Protein AF-E5VH34-F1 (afdb_monomer)

pLDDT: mean 83.66, std 18.12, range [28.55, 98.56]

Secondary structure (DSSP, 8-state):
-EE--GGGHHHHHHHHHHH-SSPPPHHHHHHHHT-TTEEEEEEEETTEEEEEEEEEEETTEEEEEEEEE-GGGTTSSHHHHHHHHHHHHHHHTT--EEEEEEETT-HHHHHHHHHTT-EEEEEEEEEEETTEEEEEEEEEE--TTTT-S--------------------B-TTT-PBP-TTS-EEEEEEEPPTTSTTTT-EEEEEEEHHHHHHHHTT-SSPPPP--------

Solvent-accessible surface area (backbone atoms only — not comparable to full-atom values): 14040 Å² total; per-residue (Å²): 115,46,74,61,54,81,88,44,50,66,59,50,38,53,40,34,58,71,63,36,101,78,43,69,51,62,69,54,54,53,56,44,64,74,35,91,49,33,50,43,36,30,36,61,58,96,90,41,79,47,28,40,39,36,32,38,48,59,80,44,35,31,38,53,78,44,75,49,51,38,73,92,56,57,98,67,57,52,69,56,53,54,50,52,57,47,50,54,55,40,42,76,69,53,26,40,37,40,32,39,72,42,55,67,86,41,54,72,58,52,56,50,40,46,78,71,60,33,43,79,82,48,71,41,79,60,62,40,77,81,70,71,34,36,28,39,31,30,36,29,76,52,61,91,77,76,69,83,62,85,70,82,84,82,71,81,83,71,92,66,82,88,83,82,86,74,87,76,47,48,16,74,80,78,63,48,78,51,52,101,87,54,66,59,52,74,48,79,44,76,39,52,83,94,40,105,49,45,89,38,73,50,73,53,33,32,36,51,76,55,44,60,60,52,48,73,71,43,94,66,65,80,88,83,76,88,77,79,79,76,89,122

Sequence (232 aa):
MRKALPEDLPMIAEIEKLSFHRPWSFDSIESFYYRKTSDIYVWRDRNRISGYIIAEHVLDQAELHRIAMIPFIRKMGIGTLLFHEFRRRYQEIGVDTIYLEVRESNEAAYQFYLKNGFEEYGRRAKYYKDPIEDAILMFCEISTDDQSFPLDSSETPVYNDERKEENEMKCNVCGQLLNNKTDYIEVKKEWGYFSNKDTQIHEFKICERCYDRIVKQFEISPKVTEKSEILS

Radius of gyration: 21.86 Å; Cα contacts (8 Å, |Δi|>4): 324; chains: 1; bounding box: 56×63×50 Å

Structure (mmCIF, N/CA/C/O backbone):
data_AF-E5VH34-F1
#
_entry.id   AF-E5VH34-F1
#
loop_
_atom_site.group_PDB
_atom_site.id
_atom_site.type_symbol
_atom_site.label_atom_id
_atom_site.label_alt_id
_atom_site.label_comp_id
_atom_site.label_asym_id
_atom_site.label_entity_id
_atom_site.label_seq_id
_atom_site.pdbx_PDB_ins_code
_atom_site.Cartn_x
_atom_site.Cartn_y
_atom_site.Cartn_z
_atom_site.occupancy
_atom_site.B_iso_or_equiv
_atom_site.auth_seq_id
_atom_site.auth_comp_id
_atom_site.auth_asym_id
_atom_site.auth_atom_id
_atom_site.pdbx_PDB_model_num
ATOM 1 N N . MET A 1 1 ? 6.039 2.273 11.827 1.00 87.69 1 MET A N 1
ATOM 2 C CA . MET A 1 1 ? 5.337 3.267 10.978 1.00 87.69 1 MET A CA 1
ATOM 3 C C . MET A 1 1 ? 5.451 4.650 11.611 1.00 87.69 1 MET A C 1
ATOM 5 O O . MET A 1 1 ? 5.451 4.720 12.833 1.00 87.69 1 MET A O 1
ATOM 9 N N . ARG A 1 2 ? 5.555 5.726 10.818 1.00 92.94 2 ARG A N 1
ATOM 10 C CA . ARG A 1 2 ? 5.462 7.126 11.295 1.00 92.94 2 ARG A CA 1
ATOM 11 C C . ARG A 1 2 ? 4.797 8.024 10.245 1.00 92.94 2 ARG A C 1
ATOM 13 O O . ARG A 1 2 ? 4.721 7.608 9.090 1.00 92.94 2 ARG A O 1
ATOM 20 N N . LYS A 1 3 ? 4.352 9.234 10.618 1.00 95.00 3 LYS A N 1
ATOM 21 C CA . LYS A 1 3 ? 3.994 10.272 9.628 1.00 95.00 3 LYS A CA 1
ATOM 22 C C . LYS A 1 3 ? 5.206 10.579 8.743 1.00 95.00 3 LYS A C 1
ATOM 24 O O . LYS A 1 3 ? 6.341 10.517 9.228 1.00 95.00 3 LYS A O 1
ATOM 29 N N . ALA A 1 4 ? 4.966 10.844 7.464 1.00 95.81 4 ALA A N 1
ATOM 30 C CA . ALA A 1 4 ? 5.988 11.250 6.511 1.00 95.81 4 ALA A CA 1
ATOM 31 C C . ALA A 1 4 ? 6.586 12.613 6.893 1.00 95.81 4 ALA A C 1
ATOM 33 O O . ALA A 1 4 ? 5.922 13.446 7.506 1.00 95.81 4 ALA A O 1
ATOM 34 N N . LEU A 1 5 ? 7.847 12.805 6.530 1.00 95.12 5 LEU A N 1
ATOM 35 C CA . LEU A 1 5 ? 8.566 14.073 6.533 1.00 95.12 5 LEU A CA 1
ATOM 36 C C . LEU A 1 5 ? 8.720 14.551 5.079 1.00 95.12 5 LEU A C 1
ATOM 38 O O . LEU A 1 5 ? 8.620 13.728 4.167 1.00 95.12 5 LEU A O 1
ATOM 42 N N . PRO A 1 6 ? 9.027 15.834 4.820 1.00 93.12 6 PRO A N 1
ATOM 43 C CA . PRO A 1 6 ? 9.191 16.323 3.448 1.00 93.12 6 PRO A CA 1
ATOM 44 C C . PRO A 1 6 ? 10.289 15.570 2.674 1.00 93.12 6 PRO A C 1
ATOM 46 O O . PRO A 1 6 ? 10.144 15.285 1.489 1.00 93.12 6 PRO A O 1
ATOM 49 N N . GLU A 1 7 ? 11.361 15.164 3.360 1.00 93.19 7 GLU A N 1
ATOM 50 C CA . GLU A 1 7 ? 12.459 14.372 2.784 1.00 93.19 7 GLU A CA 1
ATOM 51 C C . GLU A 1 7 ? 12.063 12.949 2.345 1.00 93.19 7 GLU A C 1
ATOM 53 O O . GLU A 1 7 ? 12.806 12.300 1.608 1.00 93.19 7 GLU A O 1
ATOM 58 N N . ASP A 1 8 ? 10.893 12.457 2.760 1.00 94.12 8 ASP A N 1
ATOM 59 C CA . ASP A 1 8 ? 10.390 11.136 2.385 1.00 94.12 8 ASP A CA 1
ATOM 60 C C . ASP A 1 8 ? 9.672 11.132 1.030 1.00 94.12 8 ASP A C 1
ATOM 62 O O . ASP A 1 8 ? 9.598 10.084 0.379 1.00 94.12 8 ASP A O 1
ATOM 66 N N . LEU A 1 9 ? 9.138 12.283 0.600 1.00 94.94 9 LEU A N 1
ATOM 67 C CA . LEU A 1 9 ? 8.299 12.396 -0.598 1.00 94.94 9 LEU A CA 1
ATOM 68 C C . LEU A 1 9 ? 8.975 11.852 -1.867 1.00 94.94 9 LEU A C 1
ATOM 70 O O . LEU A 1 9 ? 8.304 11.141 -2.622 1.00 94.94 9 LEU A O 1
ATOM 74 N N . PRO A 1 10 ? 10.289 12.069 -2.102 1.00 93.19 10 PRO A N 1
ATOM 75 C CA . PRO A 1 10 ? 10.966 11.474 -3.250 1.00 93.19 10 PRO A CA 1
ATOM 76 C C . PRO A 1 10 ? 10.921 9.942 -3.235 1.00 93.19 10 PRO A C 1
ATOM 78 O O . PRO A 1 10 ? 10.655 9.322 -4.261 1.00 93.19 10 PRO A O 1
ATOM 81 N N . MET A 1 11 ? 11.121 9.310 -2.073 1.00 92.62 11 MET A N 1
ATOM 82 C CA . MET A 1 11 ? 11.071 7.848 -1.966 1.00 92.62 11 MET A CA 1
ATOM 83 C C . MET A 1 11 ? 9.640 7.325 -2.130 1.00 92.62 11 MET A C 1
ATOM 85 O O . MET A 1 11 ? 9.444 6.277 -2.737 1.00 92.62 11 MET A O 1
ATOM 89 N N . ILE A 1 12 ? 8.633 8.054 -1.644 1.00 95.88 12 ILE A N 1
ATOM 90 C CA . ILE A 1 12 ? 7.220 7.712 -1.866 1.00 95.88 12 ILE A CA 1
ATOM 91 C C . ILE A 1 12 ? 6.895 7.733 -3.363 1.00 95.88 12 ILE A C 1
ATOM 93 O O . ILE A 1 12 ? 6.314 6.773 -3.866 1.00 95.88 12 ILE A O 1
ATOM 97 N N . ALA A 1 13 ? 7.340 8.762 -4.089 1.00 95.25 13 ALA A N 1
ATOM 98 C CA . ALA A 1 13 ? 7.157 8.853 -5.536 1.00 95.25 13 ALA A CA 1
ATOM 99 C C . ALA A 1 13 ? 7.831 7.691 -6.290 1.00 95.25 13 ALA A C 1
ATOM 101 O O . ALA A 1 13 ? 7.268 7.168 -7.252 1.00 95.25 13 ALA A O 1
ATOM 102 N N . GLU A 1 14 ? 9.003 7.232 -5.841 1.00 94.06 14 GLU A N 1
ATOM 103 C CA . GLU A 1 14 ? 9.646 6.039 -6.408 1.00 94.06 14 GLU A CA 1
ATOM 104 C C . GLU A 1 14 ? 8.844 4.757 -6.133 1.00 94.06 14 GLU A C 1
ATOM 106 O O . GLU A 1 14 ? 8.651 3.940 -7.035 1.00 94.06 14 GLU A O 1
ATOM 111 N N . ILE A 1 15 ? 8.313 4.577 -4.919 1.00 94.56 15 ILE A N 1
ATOM 112 C CA . ILE A 1 15 ? 7.456 3.422 -4.608 1.00 94.56 15 ILE A CA 1
ATOM 113 C C . ILE A 1 15 ? 6.163 3.474 -5.432 1.00 94.56 15 ILE A C 1
ATOM 115 O O . ILE A 1 15 ? 5.739 2.433 -5.934 1.00 94.56 15 ILE A O 1
ATOM 119 N N . GLU A 1 16 ? 5.561 4.649 -5.617 1.00 95.56 16 GLU A N 1
ATOM 120 C CA . GLU A 1 16 ? 4.358 4.846 -6.435 1.00 95.56 16 GLU A CA 1
ATOM 121 C C . GLU A 1 16 ? 4.609 4.385 -7.886 1.00 95.56 16 GLU A C 1
ATOM 123 O O . GLU A 1 16 ? 3.851 3.559 -8.401 1.00 95.56 16 GLU A O 1
ATOM 128 N N . LYS A 1 17 ? 5.727 4.801 -8.508 1.00 94.38 17 LYS A N 1
ATOM 129 C CA . LYS A 1 17 ? 6.139 4.353 -9.859 1.00 94.38 17 LYS A CA 1
ATOM 130 C C . LYS A 1 17 ? 6.300 2.835 -9.970 1.00 94.38 17 LYS A C 1
ATOM 132 O O . LYS A 1 17 ? 5.979 2.254 -11.000 1.00 94.38 17 LYS A O 1
ATOM 137 N N . LEU A 1 18 ? 6.786 2.183 -8.913 1.00 92.31 18 LEU A N 1
ATOM 138 C CA . LEU A 1 18 ? 6.957 0.725 -8.856 1.00 92.31 18 LEU A CA 1
ATOM 139 C C . LEU A 1 18 ? 5.658 -0.034 -8.531 1.00 92.31 18 LEU A C 1
ATOM 141 O O . LEU A 1 18 ? 5.632 -1.270 -8.544 1.00 92.31 18 LEU A O 1
ATOM 145 N N . SER A 1 19 ? 4.599 0.672 -8.139 1.00 92.12 19 SER A N 1
ATOM 146 C CA . SER A 1 19 ? 3.383 0.061 -7.590 1.00 92.12 19 SER A CA 1
ATOM 147 C C . SER A 1 19 ? 2.171 0.210 -8.486 1.00 92.12 19 SER A C 1
ATOM 149 O O . SER A 1 19 ? 1.334 -0.690 -8.495 1.00 92.12 19 SER A O 1
ATOM 151 N N . PHE A 1 20 ? 2.098 1.284 -9.267 1.00 91.00 20 PHE A N 1
ATOM 152 C CA . PHE A 1 20 ? 0.917 1.604 -10.052 1.00 91.00 20 PHE A CA 1
ATOM 153 C C . PHE A 1 20 ? 1.271 1.825 -11.517 1.00 91.00 20 PHE A C 1
ATOM 155 O O . PHE A 1 20 ? 2.241 2.501 -11.843 1.00 91.00 20 PHE A O 1
ATOM 162 N N . HIS A 1 21 ? 0.432 1.302 -12.413 1.00 88.31 21 HIS A N 1
ATOM 163 C CA . HIS A 1 21 ? 0.544 1.569 -13.850 1.00 88.31 21 HIS A CA 1
ATOM 164 C C . HIS A 1 21 ? 0.383 3.068 -14.172 1.00 88.31 21 HIS A C 1
ATOM 166 O O . HIS A 1 21 ? 1.003 3.590 -15.095 1.00 88.31 21 HIS A O 1
ATOM 172 N N . ARG A 1 22 ? -0.434 3.768 -13.375 1.00 89.12 22 ARG A N 1
ATOM 173 C CA . ARG A 1 22 ? -0.635 5.220 -13.417 1.00 89.12 22 ARG A CA 1
ATOM 174 C C . ARG A 1 22 ? -0.232 5.819 -12.064 1.00 89.12 22 ARG A C 1
ATOM 176 O O . ARG A 1 22 ? -1.109 6.024 -11.222 1.00 89.12 22 ARG A O 1
ATOM 183 N N . PRO A 1 23 ? 1.071 6.034 -11.824 1.00 93.50 23 PRO A N 1
ATOM 184 C CA . PRO A 1 23 ? 1.530 6.596 -10.565 1.00 93.50 23 PRO A CA 1
ATOM 185 C C . PRO A 1 23 ? 1.084 8.052 -10.435 1.00 93.50 23 PRO A C 1
ATOM 187 O O . PRO A 1 23 ? 1.052 8.790 -11.424 1.00 93.50 23 PRO A O 1
ATOM 190 N N . TRP A 1 24 ? 0.767 8.483 -9.218 1.00 95.12 24 TRP A N 1
ATOM 191 C CA . TRP A 1 24 ? 0.707 9.909 -8.914 1.00 95.12 24 TRP A CA 1
ATOM 192 C C . TRP A 1 24 ? 2.035 10.602 -9.229 1.00 95.12 24 TRP A C 1
ATOM 194 O O . TRP A 1 24 ? 3.118 10.053 -9.012 1.00 95.12 24 TRP A O 1
ATOM 204 N N . SER A 1 25 ? 1.944 11.825 -9.757 1.00 95.69 25 SER A N 1
ATOM 205 C CA . SER A 1 25 ? 3.118 12.678 -9.922 1.00 95.69 25 SER A CA 1
ATOM 206 C C . SER A 1 25 ? 3.666 13.088 -8.556 1.00 95.69 25 SER A C 1
ATOM 208 O O . SER A 1 25 ? 2.936 13.091 -7.561 1.00 95.69 25 SER A O 1
ATOM 210 N N . PHE A 1 26 ? 4.940 13.485 -8.516 1.00 95.38 26 PHE A N 1
ATOM 211 C CA . PHE A 1 26 ? 5.530 14.071 -7.312 1.00 95.38 26 PHE A CA 1
ATOM 212 C C . PHE A 1 26 ? 4.688 15.252 -6.808 1.00 95.38 26 PHE A C 1
ATOM 214 O O . PHE A 1 26 ? 4.306 15.259 -5.645 1.00 95.38 26 PHE A O 1
ATOM 221 N N . ASP A 1 27 ? 4.282 16.155 -7.706 1.00 96.56 27 ASP A N 1
ATOM 222 C CA . ASP A 1 27 ? 3.437 17.311 -7.377 1.00 96.56 27 ASP A CA 1
ATOM 223 C C . ASP A 1 27 ? 2.085 16.907 -6.770 1.00 96.56 27 ASP A C 1
ATOM 225 O O . ASP A 1 27 ? 1.561 17.592 -5.896 1.00 96.56 27 ASP A O 1
ATOM 229 N N . SER A 1 28 ? 1.508 15.779 -7.206 1.00 96.25 28 SER A N 1
ATOM 230 C CA . SER A 1 28 ? 0.260 15.261 -6.629 1.00 96.25 28 SER A CA 1
ATOM 231 C C . SER A 1 28 ? 0.488 14.777 -5.197 1.00 96.25 28 SER A C 1
ATOM 233 O O . SER A 1 28 ? -0.280 15.117 -4.302 1.00 96.25 28 SER A O 1
ATOM 235 N N . ILE A 1 29 ? 1.567 14.023 -4.966 1.00 97.31 29 ILE A N 1
ATOM 236 C CA . ILE A 1 29 ? 1.946 13.535 -3.633 1.00 97.31 29 ILE A CA 1
ATOM 237 C C . ILE A 1 29 ? 2.258 14.716 -2.701 1.00 97.31 29 ILE A C 1
ATOM 239 O O . ILE A 1 29 ? 1.770 14.757 -1.573 1.00 97.31 29 ILE A O 1
ATOM 243 N N . GLU A 1 30 ? 3.028 15.694 -3.176 1.00 97.19 30 GLU A N 1
ATOM 244 C CA . GLU A 1 30 ? 3.385 16.902 -2.431 1.00 97.19 30 GLU A CA 1
ATOM 245 C C . GLU A 1 30 ? 2.153 17.759 -2.115 1.00 97.19 30 GLU A C 1
ATOM 247 O O . GLU A 1 30 ? 1.976 18.202 -0.980 1.00 97.19 30 GLU A O 1
ATOM 252 N N . SER A 1 31 ? 1.243 17.929 -3.079 1.00 96.38 31 SER A N 1
ATOM 253 C CA . SER A 1 31 ? -0.021 18.634 -2.857 1.00 96.38 31 SER A CA 1
ATOM 254 C C . SER A 1 31 ? -0.833 17.997 -1.731 1.00 96.38 31 SER A C 1
ATOM 256 O O . SER A 1 31 ? -1.351 18.723 -0.885 1.00 96.38 31 SER A O 1
ATOM 258 N N . PHE A 1 32 ? -0.922 16.663 -1.688 1.00 96.31 32 PHE A N 1
ATOM 259 C CA . PHE A 1 32 ? -1.589 15.949 -0.598 1.00 96.31 32 PHE A CA 1
ATOM 260 C C . PHE A 1 32 ? -0.854 16.113 0.735 1.00 96.31 32 PHE A C 1
ATOM 262 O O . PHE A 1 32 ? -1.500 16.394 1.738 1.00 96.31 32 PHE A O 1
ATOM 269 N N . TYR A 1 33 ? 0.479 16.035 0.748 1.00 97.25 33 TYR A N 1
ATOM 270 C CA . TYR A 1 33 ? 1.284 16.196 1.964 1.00 97.25 33 TYR A CA 1
ATOM 271 C C . TYR A 1 33 ? 1.004 17.511 2.711 1.00 97.2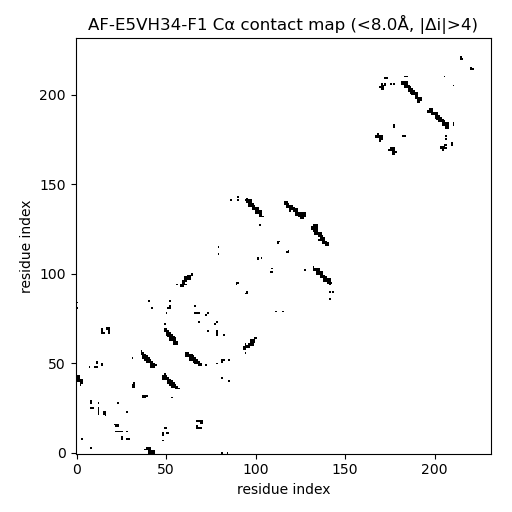5 33 TYR A C 1
ATOM 273 O O . TYR A 1 33 ? 1.000 17.539 3.941 1.00 97.25 33 TYR A O 1
ATOM 281 N N . TYR A 1 34 ? 0.753 18.603 1.984 1.00 95.81 34 TYR A N 1
ATOM 282 C CA . TYR A 1 34 ? 0.489 19.916 2.580 1.00 95.81 34 TYR A CA 1
ATOM 283 C C . TYR A 1 34 ? -0.986 20.180 2.933 1.00 95.81 34 TYR A C 1
ATOM 285 O O . TYR A 1 34 ? -1.298 21.235 3.498 1.00 95.81 34 TYR A O 1
ATOM 293 N N . ARG A 1 35 ? -1.913 19.256 2.644 1.00 94.81 35 ARG A N 1
ATOM 294 C CA . ARG A 1 35 ? -3.318 19.393 3.065 1.00 94.81 35 ARG A CA 1
ATOM 295 C C . ARG A 1 35 ? -3.453 19.124 4.557 1.00 94.81 35 ARG A C 1
ATOM 297 O O . ARG A 1 35 ? -2.928 18.150 5.075 1.00 94.81 35 ARG A O 1
ATOM 304 N N . LYS A 1 36 ? -4.239 19.953 5.248 1.00 91.25 36 LYS A N 1
ATOM 305 C CA . LYS A 1 36 ? -4.492 19.800 6.694 1.00 91.25 36 LYS A CA 1
ATOM 306 C C . LYS A 1 36 ? -5.258 18.525 7.052 1.00 91.25 36 LYS A C 1
ATOM 308 O O . LYS A 1 36 ? -5.101 18.022 8.155 1.00 91.25 36 LYS A O 1
ATOM 313 N N . THR A 1 37 ? -6.103 18.067 6.139 1.00 92.38 37 THR A N 1
ATOM 314 C CA . THR A 1 37 ? -6.985 16.900 6.264 1.00 92.38 37 THR A CA 1
ATOM 315 C C . THR A 1 37 ? -6.320 15.610 5.799 1.00 92.38 37 THR A C 1
ATOM 317 O O . THR A 1 37 ? -6.874 14.536 6.005 1.00 92.38 37 THR A O 1
ATOM 320 N N . SER A 1 38 ? -5.144 15.690 5.164 1.00 95.38 38 SER A N 1
ATOM 321 C CA . SER A 1 38 ? -4.454 14.517 4.638 1.00 95.38 38 SER A CA 1
ATOM 322 C C . SER A 1 38 ? -3.343 14.055 5.564 1.00 95.38 38 SER A C 1
ATOM 324 O O . SER A 1 38 ? -2.585 14.852 6.118 1.00 95.38 38 SER A O 1
ATOM 326 N N . ASP A 1 39 ? -3.214 12.738 5.678 1.00 96.31 39 ASP A N 1
ATOM 327 C CA . ASP A 1 39 ? -2.085 12.099 6.323 1.00 96.31 39 ASP A CA 1
ATOM 328 C C . ASP A 1 39 ? -1.334 11.218 5.335 1.00 96.31 39 ASP A C 1
ATOM 330 O O . ASP A 1 39 ? -1.908 10.397 4.616 1.00 96.31 39 ASP A O 1
ATOM 334 N N . ILE A 1 40 ? -0.009 11.338 5.375 1.00 98.00 40 ILE A N 1
ATOM 335 C CA . ILE A 1 40 ? 0.896 10.401 4.724 1.00 98.00 40 ILE A CA 1
ATOM 336 C C . ILE A 1 40 ? 1.667 9.661 5.809 1.00 98.00 40 ILE A C 1
ATOM 338 O O . ILE A 1 40 ? 2.377 10.270 6.612 1.00 98.00 40 ILE A O 1
ATOM 342 N N . TYR A 1 41 ? 1.548 8.337 5.829 1.00 97.44 41 TYR A N 1
ATOM 343 C CA . TYR A 1 41 ? 2.311 7.469 6.720 1.00 97.44 41 TYR A CA 1
ATOM 344 C C . TYR A 1 41 ? 3.299 6.632 5.932 1.00 97.44 41 TYR A C 1
ATOM 346 O O . TYR A 1 41 ? 2.995 6.163 4.842 1.00 97.44 41 TYR A O 1
ATOM 354 N N . VAL A 1 42 ? 4.469 6.391 6.516 1.00 96.06 42 VAL A N 1
ATOM 355 C CA . VAL A 1 42 ? 5.517 5.564 5.919 1.00 96.06 42 VAL A CA 1
ATOM 356 C C . VAL A 1 42 ? 5.849 4.364 6.798 1.00 96.06 42 VAL A C 1
ATOM 358 O O . VAL A 1 42 ? 5.974 4.454 8.029 1.00 96.06 42 VAL A O 1
ATOM 361 N N . TRP A 1 43 ? 6.034 3.219 6.145 1.00 92.62 43 TRP A N 1
ATOM 362 C CA . TRP A 1 43 ? 6.650 2.039 6.729 1.00 92.62 43 TRP A CA 1
ATOM 363 C C . TRP A 1 43 ? 8.158 2.092 6.511 1.00 92.62 43 TRP A C 1
ATOM 365 O O . TRP A 1 43 ? 8.630 2.217 5.378 1.00 92.62 43 TRP A O 1
ATOM 375 N N . ARG A 1 44 ? 8.919 1.976 7.600 1.00 83.12 44 ARG A N 1
ATOM 376 C CA . ARG A 1 44 ? 10.380 2.040 7.585 1.00 83.12 44 ARG A CA 1
ATOM 377 C C . ARG A 1 44 ? 10.972 0.714 8.020 1.00 83.12 44 ARG A C 1
ATOM 379 O O . ARG A 1 44 ? 10.547 0.160 9.027 1.00 83.12 44 ARG A O 1
ATOM 386 N N . ASP A 1 45 ? 11.994 0.289 7.295 1.00 68.06 45 ASP A N 1
ATOM 387 C CA . ASP A 1 45 ? 12.965 -0.689 7.768 1.00 68.06 45 ASP A CA 1
ATOM 388 C C . ASP A 1 45 ? 14.302 0.036 7.964 1.00 68.06 45 ASP A C 1
ATOM 390 O O . ASP A 1 45 ? 14.847 0.619 7.021 1.00 68.06 45 ASP A O 1
ATOM 394 N N . ARG A 1 46 ? 14.783 0.094 9.212 1.00 70.00 46 ARG A N 1
ATOM 395 C CA . ARG A 1 46 ? 15.924 0.923 9.649 1.00 70.00 46 ARG A CA 1
ATOM 396 C C . ARG A 1 46 ? 15.781 2.394 9.194 1.00 70.00 46 ARG A C 1
ATOM 398 O O . ARG A 1 46 ? 15.047 3.178 9.801 1.00 70.00 46 ARG A O 1
ATOM 405 N N . ASN A 1 47 ? 16.419 2.761 8.078 1.00 59.81 47 ASN A N 1
ATOM 406 C CA . ASN A 1 47 ? 16.416 4.108 7.489 1.00 59.81 47 ASN A CA 1
ATOM 407 C C . ASN A 1 47 ? 15.804 4.194 6.086 1.00 59.81 47 ASN A C 1
ATOM 409 O O . ASN A 1 47 ? 15.862 5.254 5.472 1.00 59.81 47 ASN A O 1
ATOM 413 N N . ARG A 1 48 ? 15.197 3.120 5.570 1.00 77.31 48 ARG A N 1
ATOM 414 C CA . ARG A 1 48 ? 14.603 3.128 4.232 1.00 77.31 48 ARG A CA 1
ATOM 415 C C . ARG A 1 48 ? 13.092 2.970 4.292 1.00 77.31 48 ARG A C 1
ATOM 417 O O . ARG A 1 48 ? 12.569 2.059 4.937 1.00 77.31 48 ARG A O 1
ATOM 424 N N . ILE A 1 49 ? 12.391 3.846 3.581 1.00 89.12 49 ILE A N 1
ATOM 425 C CA . ILE A 1 49 ? 10.951 3.712 3.378 1.00 89.12 49 ILE A CA 1
ATOM 426 C C . ILE A 1 49 ? 10.716 2.560 2.417 1.00 89.12 49 ILE A C 1
ATOM 428 O O . ILE A 1 49 ? 11.293 2.511 1.333 1.00 89.12 49 ILE A O 1
ATOM 432 N N . SER A 1 50 ? 9.885 1.622 2.851 1.00 90.19 50 SER A N 1
ATOM 433 C CA . SER A 1 50 ? 9.562 0.419 2.088 1.00 90.19 50 SER A CA 1
ATOM 434 C C . SER A 1 50 ? 8.072 0.313 1.770 1.00 90.19 50 SER A C 1
ATOM 436 O O . SER A 1 50 ? 7.661 -0.597 1.057 1.00 90.19 50 SER A O 1
ATOM 438 N N . GLY A 1 51 ? 7.264 1.249 2.261 1.00 94.75 51 GLY A N 1
ATOM 439 C CA . GLY A 1 51 ? 5.858 1.385 1.914 1.00 94.75 51 GLY A CA 1
ATOM 440 C C . GLY A 1 51 ? 5.256 2.651 2.498 1.00 94.75 51 GLY A C 1
ATOM 441 O O . GLY A 1 51 ? 5.880 3.303 3.339 1.00 94.75 51 GLY A O 1
ATOM 442 N N . TYR A 1 52 ? 4.059 2.999 2.050 1.00 97.69 52 TYR A N 1
ATOM 443 C CA . TYR A 1 52 ? 3.342 4.182 2.505 1.00 97.69 52 TYR A CA 1
ATOM 444 C C . TYR A 1 52 ? 1.825 4.008 2.402 1.00 97.69 52 TYR A C 1
ATOM 446 O O . TYR A 1 52 ? 1.331 3.129 1.690 1.00 97.69 52 TYR A O 1
ATOM 454 N N . ILE A 1 53 ? 1.117 4.875 3.121 1.00 98.44 53 ILE A N 1
ATOM 455 C CA . ILE A 1 53 ? -0.318 5.125 3.008 1.00 98.44 53 ILE A CA 1
ATOM 456 C C . ILE A 1 53 ? -0.519 6.625 2.784 1.00 98.44 53 ILE A C 1
ATOM 458 O O . ILE A 1 53 ? 0.138 7.422 3.453 1.00 98.44 53 ILE A O 1
ATOM 462 N N . ILE A 1 54 ? -1.421 6.990 1.871 1.00 98.19 54 ILE A N 1
ATOM 463 C CA . ILE A 1 54 ? -1.976 8.344 1.744 1.00 98.19 54 ILE A CA 1
ATOM 464 C C . ILE A 1 54 ? -3.479 8.245 1.968 1.00 98.19 54 ILE A C 1
ATOM 466 O O . ILE A 1 54 ? -4.156 7.486 1.267 1.00 98.19 54 ILE A O 1
ATOM 470 N N . ALA A 1 55 ? -3.980 9.021 2.920 1.00 97.88 55 ALA A N 1
ATOM 471 C CA . ALA A 1 55 ? -5.395 9.117 3.230 1.00 97.88 55 ALA A CA 1
ATOM 472 C C . ALA A 1 55 ? -5.790 10.568 3.519 1.00 97.88 55 ALA A C 1
ATOM 474 O O . ALA A 1 55 ? -4.937 11.420 3.788 1.00 97.88 55 ALA A O 1
ATOM 475 N N . GLU A 1 56 ? -7.082 10.842 3.440 1.00 96.75 56 GLU A N 1
ATOM 476 C CA . GLU A 1 56 ? -7.696 12.102 3.846 1.00 96.75 56 GLU A CA 1
ATOM 477 C C . GLU A 1 56 ? -8.844 11.795 4.808 1.00 96.75 56 GLU A C 1
ATOM 479 O O . GLU A 1 56 ? -9.527 10.788 4.640 1.00 96.75 56 GLU A O 1
ATOM 484 N N . HIS A 1 57 ? -9.038 12.614 5.840 1.00 95.25 57 HIS A N 1
ATOM 485 C CA . HIS A 1 57 ? -10.129 12.447 6.797 1.00 95.25 57 HIS A CA 1
ATOM 486 C C . HIS A 1 57 ? -10.918 13.741 6.979 1.00 95.25 57 HIS A C 1
ATOM 488 O O . HIS A 1 57 ? -10.375 14.850 6.935 1.00 95.25 57 HIS A O 1
ATOM 494 N N . VAL A 1 58 ? -12.221 13.586 7.198 1.00 94.06 58 VAL A N 1
ATOM 495 C CA . VAL A 1 58 ? -13.166 14.659 7.493 1.00 94.06 58 VAL A CA 1
ATOM 496 C C . VAL A 1 58 ? -14.142 14.130 8.535 1.00 94.06 58 VAL A C 1
ATOM 498 O O . VAL A 1 58 ? -14.884 13.193 8.263 1.00 94.06 58 VAL A O 1
ATOM 501 N N . LEU A 1 59 ? -14.158 14.764 9.711 1.00 92.00 59 LEU A N 1
ATOM 502 C CA . LEU A 1 59 ? -14.972 14.337 10.853 1.00 92.00 59 LEU A CA 1
ATOM 503 C C . LEU A 1 59 ? -14.677 12.873 11.234 1.00 92.00 59 LEU A C 1
ATOM 505 O O . LEU A 1 59 ? -13.540 12.550 11.567 1.00 92.00 59 LEU A O 1
ATOM 509 N N . ASP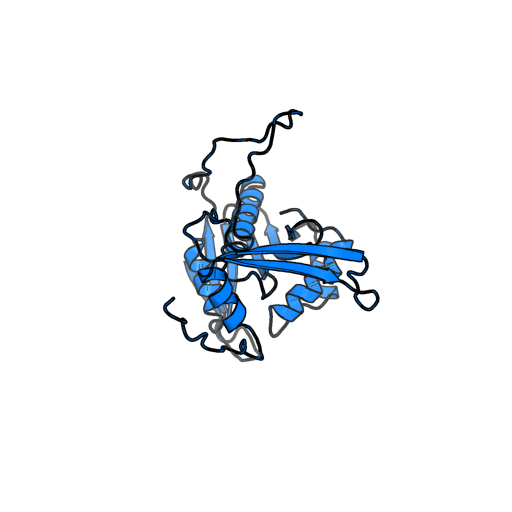 A 1 60 ? -15.696 12.026 11.190 1.00 94.00 60 ASP A N 1
ATOM 510 C CA . ASP A 1 60 ? -15.712 10.603 11.519 1.00 94.00 60 ASP A CA 1
ATOM 511 C C . ASP A 1 60 ? -15.355 9.697 10.327 1.00 94.00 60 ASP A C 1
ATOM 513 O O . ASP A 1 60 ? -15.238 8.483 10.477 1.00 94.00 60 ASP A O 1
ATOM 517 N N . GLN A 1 61 ? -15.112 10.265 9.143 1.00 96.56 61 GLN A N 1
ATOM 518 C CA . GLN A 1 61 ? -14.873 9.500 7.921 1.00 96.56 61 GLN A CA 1
ATOM 519 C C . GLN A 1 61 ? -13.481 9.733 7.343 1.00 96.56 61 GLN A C 1
ATOM 521 O O . GLN A 1 61 ? -12.904 10.819 7.434 1.00 96.56 61 GLN A O 1
ATOM 526 N N . ALA A 1 62 ? -12.960 8.706 6.677 1.00 97.75 62 ALA A N 1
ATOM 527 C CA . ALA A 1 62 ? -11.702 8.753 5.953 1.00 97.75 62 ALA A CA 1
ATOM 528 C C . ALA A 1 62 ? -11.804 8.149 4.555 1.00 97.75 62 ALA A C 1
ATOM 530 O O . ALA A 1 62 ? -12.556 7.207 4.324 1.00 97.75 62 ALA A O 1
ATOM 531 N N . GLU A 1 63 ? -10.975 8.637 3.640 1.00 98.12 63 GLU A N 1
ATOM 532 C CA . GLU A 1 63 ? -10.748 8.051 2.327 1.00 98.12 63 GLU A CA 1
ATOM 533 C C . GLU A 1 63 ? -9.299 7.561 2.220 1.00 98.12 63 GLU A C 1
ATOM 535 O O . GLU A 1 63 ? -8.343 8.325 2.379 1.00 98.12 63 GLU A O 1
ATOM 540 N N . LEU A 1 64 ? -9.120 6.268 1.941 1.00 98.19 64 LEU A N 1
ATOM 541 C CA . LEU A 1 64 ? -7.820 5.676 1.645 1.00 98.19 64 LEU A CA 1
ATOM 542 C C . LEU A 1 64 ? -7.515 5.832 0.151 1.00 98.19 64 LEU A C 1
ATOM 544 O O . LEU A 1 64 ? -7.979 5.050 -0.678 1.00 98.19 64 LEU A O 1
ATOM 548 N N . HIS A 1 65 ? -6.673 6.803 -0.201 1.00 97.31 65 HIS A N 1
ATOM 549 C CA . HIS A 1 65 ? -6.318 7.057 -1.599 1.00 97.31 65 HIS A CA 1
ATOM 550 C C . HIS A 1 65 ? -5.218 6.132 -2.120 1.00 97.31 65 HIS A C 1
ATOM 552 O O . HIS A 1 65 ? -5.239 5.724 -3.286 1.00 97.31 65 HIS A O 1
ATOM 558 N N . ARG A 1 66 ? -4.204 5.843 -1.295 1.00 96.88 66 ARG A N 1
ATOM 559 C CA . ARG A 1 66 ? -3.057 5.013 -1.687 1.00 96.88 66 ARG A CA 1
ATOM 560 C C . ARG A 1 66 ? -2.576 4.149 -0.539 1.00 96.88 66 ARG A C 1
ATOM 562 O O . ARG A 1 66 ? -2.415 4.620 0.580 1.00 96.88 66 ARG A O 1
ATOM 569 N N . ILE A 1 67 ? -2.239 2.908 -0.865 1.00 97.31 67 ILE A N 1
ATOM 570 C CA . ILE A 1 67 ? -1.418 2.029 -0.038 1.00 97.31 67 ILE A CA 1
ATOM 571 C C . ILE A 1 67 ? -0.488 1.245 -0.953 1.00 97.31 67 ILE A C 1
ATOM 573 O O . ILE A 1 67 ? -0.927 0.632 -1.928 1.00 97.31 67 ILE A O 1
ATOM 577 N N . ALA A 1 68 ? 0.806 1.260 -0.656 1.00 96.00 68 ALA A N 1
ATOM 578 C CA . ALA A 1 68 ? 1.766 0.497 -1.433 1.00 96.00 68 ALA A CA 1
ATOM 579 C C . ALA A 1 68 ? 2.981 0.093 -0.610 1.00 96.00 68 ALA A C 1
ATOM 581 O O . ALA A 1 68 ? 3.433 0.805 0.282 1.00 96.00 68 ALA A O 1
ATOM 582 N N . MET A 1 69 ? 3.540 -1.056 -0.978 1.00 92.31 69 MET A N 1
ATOM 583 C CA . MET A 1 69 ? 4.835 -1.538 -0.510 1.00 92.31 69 MET A CA 1
ATOM 584 C C . MET A 1 69 ? 5.757 -1.710 -1.717 1.00 92.31 69 MET A C 1
ATOM 586 O O . MET A 1 69 ? 5.283 -2.032 -2.815 1.00 92.31 69 MET A O 1
ATOM 590 N N . ILE A 1 70 ? 7.071 -1.591 -1.516 1.00 90.12 70 ILE A N 1
ATOM 591 C CA . ILE A 1 70 ? 8.055 -1.970 -2.536 1.00 90.12 70 ILE A CA 1
ATOM 592 C C . ILE A 1 70 ? 7.801 -3.418 -2.992 1.00 90.12 70 ILE A C 1
ATOM 594 O O . ILE A 1 70 ? 7.498 -4.269 -2.148 1.00 90.12 70 ILE A O 1
ATOM 598 N N . PRO A 1 71 ? 7.931 -3.734 -4.297 1.00 82.31 71 PRO A N 1
ATOM 599 C CA . PRO A 1 71 ? 7.591 -5.055 -4.834 1.00 82.31 71 PRO A CA 1
ATOM 600 C C . PRO A 1 71 ? 8.205 -6.234 -4.067 1.00 82.31 71 PRO A C 1
ATOM 602 O O . PRO A 1 71 ? 7.517 -7.220 -3.813 1.00 82.31 71 PRO A O 1
ATOM 605 N N . PHE A 1 72 ? 9.460 -6.090 -3.629 1.00 77.12 72 PHE A N 1
ATOM 606 C CA . PHE A 1 72 ? 10.247 -7.146 -2.986 1.00 77.12 72 PHE A CA 1
ATOM 607 C C . PHE A 1 72 ? 9.675 -7.656 -1.651 1.00 77.12 72 PHE A C 1
ATOM 609 O O . PHE A 1 72 ? 9.947 -8.789 -1.268 1.00 77.12 72 PHE A O 1
ATOM 616 N N . ILE A 1 73 ? 8.870 -6.850 -0.949 1.00 77.69 73 ILE A N 1
ATOM 617 C CA . ILE A 1 73 ? 8.321 -7.215 0.372 1.00 77.69 73 ILE A CA 1
ATOM 618 C C . ILE A 1 73 ? 6.798 -7.400 0.366 1.00 77.69 73 ILE A C 1
ATOM 620 O O . ILE A 1 73 ? 6.160 -7.535 1.416 1.00 77.69 73 ILE A O 1
ATOM 624 N N . ARG A 1 74 ? 6.178 -7.395 -0.820 1.00 80.50 74 ARG A N 1
ATOM 625 C CA . ARG A 1 74 ? 4.744 -7.672 -0.963 1.00 80.50 74 ARG A CA 1
ATOM 626 C C . ARG A 1 74 ? 4.448 -9.128 -0.599 1.00 80.50 74 ARG A C 1
ATOM 628 O O . ARG A 1 74 ? 5.309 -9.998 -0.676 1.00 80.50 74 ARG A O 1
ATOM 635 N N . LYS A 1 75 ? 3.198 -9.403 -0.211 1.00 76.25 75 LYS A N 1
ATOM 636 C CA . LYS A 1 75 ? 2.721 -10.746 0.187 1.00 76.25 75 LYS A CA 1
ATOM 637 C C . LYS A 1 75 ? 3.468 -11.358 1.391 1.00 76.25 75 LYS A C 1
ATOM 639 O O . LYS A 1 75 ? 3.418 -12.566 1.597 1.00 76.25 75 LYS A O 1
ATOM 644 N N . MET A 1 76 ? 4.125 -10.526 2.206 1.00 77.75 76 MET A N 1
ATOM 645 C CA . MET A 1 76 ? 4.770 -10.915 3.471 1.00 77.75 76 MET A CA 1
ATOM 646 C C . MET A 1 76 ? 3.984 -10.459 4.716 1.00 77.75 76 MET A C 1
ATOM 648 O O . MET A 1 76 ? 4.523 -10.473 5.812 1.00 77.75 76 MET A O 1
ATOM 652 N N . GLY A 1 77 ? 2.738 -9.996 4.559 1.00 82.00 77 GLY A N 1
ATOM 653 C CA . GLY A 1 77 ? 1.909 -9.480 5.662 1.00 82.00 77 GLY A CA 1
ATOM 654 C C . GLY A 1 77 ? 2.225 -8.042 6.097 1.00 82.00 77 GLY A C 1
ATOM 655 O O . GLY A 1 77 ? 1.443 -7.436 6.815 1.00 82.00 77 GLY A O 1
ATOM 656 N N . ILE A 1 78 ? 3.310 -7.436 5.605 1.00 86.00 78 ILE A N 1
ATOM 657 C CA . ILE A 1 78 ? 3.719 -6.078 6.012 1.00 86.00 78 ILE A CA 1
ATOM 658 C C . ILE A 1 78 ? 2.694 -5.014 5.592 1.00 86.00 78 ILE A C 1
ATOM 660 O O . ILE A 1 78 ? 2.447 -4.078 6.343 1.00 86.00 78 ILE A O 1
ATOM 664 N N . GLY A 1 79 ? 2.051 -5.169 4.429 1.00 89.50 79 GLY A N 1
ATOM 665 C CA . GLY A 1 79 ? 0.964 -4.273 4.013 1.00 89.50 79 GLY A CA 1
ATOM 666 C C . GLY A 1 79 ? -0.229 -4.303 4.976 1.00 89.50 79 GLY A C 1
ATOM 667 O O . GLY A 1 79 ? -0.803 -3.261 5.263 1.00 89.50 79 GLY A O 1
ATOM 668 N N . THR A 1 80 ? -0.547 -5.477 5.532 1.00 90.19 80 THR A N 1
ATOM 669 C CA . THR A 1 80 ? -1.585 -5.647 6.563 1.00 90.19 80 THR A CA 1
ATOM 670 C C . THR A 1 80 ? -1.173 -4.952 7.857 1.00 90.19 80 THR A C 1
ATOM 672 O O . THR A 1 80 ? -1.955 -4.192 8.410 1.00 90.19 80 THR A O 1
ATOM 675 N N . LEU A 1 81 ? 0.081 -5.121 8.297 1.00 88.44 81 LEU A N 1
ATOM 676 C CA . LEU A 1 81 ? 0.604 -4.414 9.474 1.00 88.44 81 LEU A CA 1
ATOM 677 C C . LEU A 1 81 ? 0.555 -2.889 9.300 1.00 88.44 81 LEU A C 1
ATOM 679 O O . LEU A 1 81 ? 0.166 -2.174 10.220 1.00 88.44 81 LEU A O 1
ATOM 683 N N . LEU A 1 82 ? 0.927 -2.394 8.115 1.00 92.94 82 LEU A N 1
ATOM 684 C CA . LEU A 1 82 ? 0.847 -0.977 7.770 1.00 92.94 82 LEU A CA 1
ATOM 685 C C . LEU A 1 82 ? -0.606 -0.475 7.811 1.00 92.94 82 LEU A C 1
ATOM 687 O O . LEU A 1 82 ? -0.859 0.571 8.402 1.00 92.94 82 LEU A O 1
ATOM 691 N N . PHE A 1 83 ? -1.553 -1.220 7.233 1.00 95.88 83 PHE A N 1
ATOM 692 C CA . PHE A 1 83 ? -2.969 -0.850 7.245 1.00 95.88 83 PHE A CA 1
ATOM 693 C C . PHE A 1 83 ? -3.577 -0.871 8.654 1.00 95.88 83 PHE A C 1
ATOM 695 O O . PHE A 1 83 ? -4.245 0.083 9.034 1.00 95.88 83 PHE A O 1
ATOM 702 N N . HIS A 1 84 ? -3.308 -1.899 9.461 1.00 93.12 84 HIS A N 1
ATOM 703 C CA . HIS A 1 84 ? -3.827 -1.983 10.831 1.00 93.12 84 HIS A CA 1
ATOM 704 C C . HIS A 1 84 ? -3.317 -0.845 11.711 1.00 93.12 84 HIS A C 1
ATOM 706 O O . HIS A 1 84 ? -4.079 -0.233 12.453 1.00 93.12 84 HIS A O 1
ATOM 712 N N . GLU A 1 85 ? -2.034 -0.513 11.601 1.00 92.25 85 GLU A N 1
ATOM 713 C CA . GLU A 1 85 ? -1.452 0.577 12.374 1.00 92.25 85 GLU A CA 1
ATOM 714 C C . GLU A 1 85 ? -1.933 1.961 11.884 1.00 92.25 85 GLU A C 1
ATOM 716 O O . GLU A 1 85 ? -2.012 2.905 12.672 1.00 92.25 85 GLU A O 1
ATOM 721 N N . PHE A 1 86 ? -2.291 2.096 10.602 1.00 95.75 86 PHE A N 1
ATOM 722 C CA . PHE A 1 86 ? -3.023 3.253 10.073 1.00 95.75 86 PHE A CA 1
ATOM 723 C C . PHE A 1 86 ? -4.436 3.342 10.655 1.00 95.75 86 PHE A C 1
ATOM 725 O O . PHE A 1 86 ? -4.792 4.371 11.226 1.00 95.75 86 PHE A O 1
ATOM 732 N N . ARG A 1 87 ? -5.198 2.248 10.587 1.00 94.88 87 ARG A N 1
ATOM 733 C CA . ARG A 1 87 ? -6.561 2.147 11.114 1.00 94.88 87 ARG A CA 1
ATOM 734 C C . ARG A 1 87 ? -6.617 2.495 12.602 1.00 94.88 87 ARG A C 1
ATOM 736 O O . ARG A 1 87 ? -7.439 3.311 12.998 1.00 94.88 87 ARG A O 1
ATOM 743 N N . ARG A 1 88 ? -5.689 1.962 13.404 1.00 93.38 88 ARG A N 1
ATOM 744 C CA . ARG A 1 88 ? -5.555 2.273 14.837 1.00 93.38 88 ARG A CA 1
ATOM 745 C C . ARG A 1 88 ? -5.372 3.774 15.085 1.00 93.38 88 ARG A C 1
ATOM 747 O O . ARG A 1 88 ? -6.027 4.333 15.953 1.00 93.38 88 ARG A O 1
ATOM 754 N N . ARG A 1 89 ? -4.513 4.446 14.309 1.00 93.12 89 ARG A N 1
ATOM 755 C CA . ARG A 1 89 ? -4.306 5.902 14.424 1.00 93.12 89 ARG A CA 1
ATOM 756 C C . ARG A 1 89 ? -5.527 6.714 14.004 1.00 93.12 89 ARG A C 1
ATOM 758 O O . ARG A 1 89 ? -5.779 7.762 14.581 1.00 93.12 89 ARG A O 1
ATOM 765 N N . TYR A 1 90 ? -6.255 6.251 12.993 1.00 94.06 90 TYR A N 1
ATOM 766 C CA . TYR A 1 90 ? -7.474 6.912 12.527 1.00 94.06 90 TYR A CA 1
ATOM 767 C C . TYR A 1 90 ? -8.596 6.781 13.565 1.00 94.06 90 TYR A C 1
ATOM 769 O O . TYR A 1 90 ? -9.276 7.760 13.863 1.00 94.06 90 TYR A O 1
ATOM 777 N N . GLN A 1 91 ? -8.677 5.634 14.239 1.00 92.94 91 GLN A N 1
ATOM 778 C CA . GLN A 1 91 ? -9.548 5.451 15.398 1.00 92.94 91 GLN A CA 1
ATOM 779 C C . GLN A 1 91 ? -9.256 6.451 16.526 1.00 92.94 91 GLN A C 1
ATOM 781 O O . GLN A 1 91 ? -10.173 7.038 17.092 1.00 92.94 91 GLN A O 1
ATOM 786 N N . GLU A 1 92 ? -7.976 6.672 16.850 1.00 92.12 92 GLU A N 1
ATOM 787 C CA . GLU A 1 92 ? -7.556 7.593 17.921 1.00 92.12 92 GLU A CA 1
ATOM 788 C C . GLU A 1 92 ? -7.986 9.046 17.675 1.00 92.12 92 GLU A C 1
ATOM 790 O O . GLU A 1 92 ? -8.150 9.802 18.632 1.00 92.12 92 GLU A O 1
ATOM 795 N N . ILE A 1 93 ? -8.170 9.442 16.412 1.00 91.75 93 ILE A N 1
ATOM 796 C CA . ILE A 1 93 ? -8.633 10.785 16.035 1.00 91.75 93 ILE A CA 1
ATOM 797 C C . ILE A 1 93 ? -10.145 10.849 15.777 1.00 91.75 93 ILE A C 1
ATOM 799 O O . ILE A 1 93 ? -10.638 11.888 15.344 1.00 91.75 93 ILE A O 1
ATOM 803 N N . GLY A 1 94 ? -10.881 9.775 16.080 1.00 93.12 94 GLY A N 1
ATOM 804 C CA . GLY A 1 94 ? -12.340 9.732 16.001 1.00 93.12 94 GLY A CA 1
ATOM 805 C C . GLY A 1 94 ? -12.907 9.342 14.638 1.00 93.12 94 GLY A C 1
ATOM 806 O O . GLY A 1 94 ? -14.103 9.516 14.436 1.00 93.12 94 GLY A O 1
ATOM 807 N N . VAL A 1 95 ? -12.089 8.813 13.722 1.00 95.62 95 VAL A N 1
ATOM 808 C CA . VAL A 1 95 ? -12.602 8.194 12.494 1.00 95.62 95 VAL A CA 1
ATOM 809 C C . VAL A 1 95 ? -13.209 6.838 12.843 1.00 95.62 95 VAL A C 1
ATOM 811 O O . VAL A 1 95 ? -12.549 6.006 13.469 1.00 95.62 95 VAL A O 1
ATOM 814 N N . ASP A 1 96 ? -14.439 6.603 12.400 1.00 95.56 96 ASP A N 1
ATOM 815 C CA . ASP A 1 96 ? -15.151 5.337 12.550 1.00 95.56 96 ASP A CA 1
ATOM 816 C C . ASP A 1 96 ? -15.364 4.603 11.222 1.00 95.56 96 ASP A C 1
ATOM 818 O O . ASP A 1 96 ? -15.674 3.418 11.240 1.00 95.56 96 ASP A O 1
ATOM 822 N N . THR A 1 97 ? -15.143 5.251 10.074 1.00 96.81 97 THR A N 1
ATOM 823 C CA . THR A 1 97 ? -15.373 4.629 8.764 1.00 96.81 97 THR A CA 1
ATOM 824 C C . THR A 1 97 ? -14.284 5.005 7.763 1.00 96.81 97 THR A C 1
ATOM 826 O O . THR A 1 97 ? -13.983 6.182 7.567 1.00 96.81 97 THR A O 1
ATOM 829 N N . ILE A 1 98 ? -13.705 4.011 7.080 1.00 98.25 98 ILE A N 1
ATOM 830 C CA . ILE A 1 98 ? -12.753 4.224 5.976 1.00 98.25 98 ILE A CA 1
ATOM 831 C C . ILE A 1 98 ? -13.390 3.767 4.670 1.00 98.25 98 ILE A C 1
ATOM 833 O O . ILE A 1 98 ? -13.808 2.620 4.551 1.00 98.25 98 ILE A O 1
ATOM 837 N N . TYR A 1 99 ? -13.379 4.639 3.670 1.00 98.50 99 TYR A N 1
ATOM 838 C CA . TYR A 1 99 ? -13.816 4.376 2.307 1.00 98.50 99 TYR A CA 1
ATOM 839 C C . TYR A 1 99 ? -12.628 4.241 1.360 1.00 98.50 99 TYR A C 1
ATOM 841 O O . TYR A 1 99 ? -11.558 4.813 1.582 1.00 98.50 99 TYR A O 1
ATOM 849 N N . LEU A 1 100 ? -12.829 3.507 0.269 1.00 98.38 100 LEU A N 1
ATOM 850 C CA . LEU A 1 100 ? -11.895 3.464 -0.848 1.00 98.38 100 LEU A CA 1
ATOM 851 C C . LEU A 1 100 ? -12.581 3.118 -2.165 1.00 98.38 100 LEU A C 1
ATOM 853 O O . LEU A 1 100 ? -13.699 2.598 -2.210 1.00 98.38 100 LEU A O 1
ATOM 857 N N . GLU A 1 101 ? -11.837 3.349 -3.240 1.00 97.44 101 GLU A N 1
ATOM 858 C CA . GLU A 1 101 ? -12.168 2.908 -4.587 1.00 97.44 101 GLU A CA 1
ATOM 859 C C . GLU A 1 101 ? -11.046 2.013 -5.110 1.00 97.44 101 GLU A C 1
ATOM 861 O O . GLU A 1 101 ? -9.864 2.369 -5.050 1.00 97.44 101 GLU A O 1
ATOM 866 N N . VAL A 1 102 ? -11.404 0.857 -5.662 1.00 96.12 102 VAL A N 1
ATOM 867 C CA . VAL A 1 102 ? -10.449 -0.055 -6.296 1.00 96.12 102 VAL A CA 1
ATOM 868 C C . VAL A 1 102 ? -10.896 -0.384 -7.717 1.00 96.12 102 VAL A C 1
ATOM 870 O O . VAL A 1 102 ? -12.076 -0.588 -7.986 1.00 96.12 102 VAL A O 1
ATOM 873 N N . ARG A 1 103 ? -9.941 -0.414 -8.652 1.00 95.44 103 ARG A N 1
ATOM 874 C CA . ARG A 1 103 ? -10.160 -0.894 -10.027 1.00 95.44 103 ARG A CA 1
ATOM 875 C C . ARG A 1 103 ? -10.659 -2.332 -9.995 1.00 95.44 103 ARG A C 1
ATOM 877 O O . ARG A 1 103 ? -10.041 -3.152 -9.319 1.00 95.44 103 ARG A O 1
ATOM 884 N N . GLU A 1 104 ? -11.707 -2.649 -10.752 1.00 94.31 104 GLU A N 1
ATOM 885 C CA . GLU A 1 104 ? -12.239 -4.018 -10.818 1.00 94.31 104 GLU A CA 1
ATOM 886 C C . GLU A 1 104 ? -11.194 -5.045 -11.282 1.00 94.31 104 GLU A C 1
ATOM 888 O O . GLU A 1 104 ? -11.212 -6.189 -10.841 1.00 94.31 104 GLU A O 1
ATOM 893 N N . SER A 1 105 ? -10.227 -4.633 -12.111 1.00 94.12 105 SER A N 1
ATOM 894 C CA . SER A 1 105 ? -9.129 -5.503 -12.547 1.00 94.12 105 SER A CA 1
ATOM 895 C C . SER A 1 105 ? -8.054 -5.744 -11.476 1.00 94.12 105 SER A C 1
ATOM 897 O O . SER A 1 105 ? -7.217 -6.640 -11.626 1.00 94.12 105 SER A O 1
ATOM 899 N N . ASN A 1 106 ? -8.039 -4.968 -10.386 1.00 94.00 106 ASN A N 1
ATOM 900 C CA . ASN A 1 106 ? -7.018 -5.052 -9.343 1.00 94.00 106 ASN A CA 1
ATOM 901 C C . ASN A 1 106 ? -7.396 -6.060 -8.249 1.00 94.00 106 ASN A C 1
ATOM 903 O O . ASN A 1 106 ? -7.527 -5.721 -7.070 1.00 94.00 106 ASN A O 1
ATOM 907 N N . GLU A 1 107 ? -7.500 -7.327 -8.649 1.00 93.00 107 GLU A N 1
ATOM 908 C CA . GLU A 1 107 ? -7.887 -8.443 -7.778 1.00 93.00 107 GLU A CA 1
ATOM 909 C C . GLU A 1 107 ? -6.998 -8.549 -6.528 1.00 93.00 107 GLU A C 1
ATOM 911 O O . GLU A 1 107 ? -7.461 -8.846 -5.431 1.00 93.00 107 GLU A O 1
ATOM 916 N N . ALA A 1 108 ? -5.700 -8.256 -6.659 1.00 90.50 108 ALA A N 1
ATOM 917 C CA . ALA A 1 108 ? -4.775 -8.307 -5.531 1.00 90.50 108 ALA A CA 1
ATOM 918 C C . ALA A 1 108 ? -5.111 -7.272 -4.445 1.00 90.50 108 ALA A C 1
ATOM 920 O O . ALA A 1 108 ? -5.015 -7.593 -3.259 1.00 90.50 108 ALA A O 1
ATOM 921 N N . ALA A 1 109 ? -5.487 -6.050 -4.837 1.00 94.31 109 ALA A N 1
ATOM 922 C CA . ALA A 1 109 ? -5.911 -5.018 -3.897 1.00 94.31 109 ALA A CA 1
ATOM 923 C C . ALA A 1 109 ? -7.311 -5.312 -3.349 1.00 94.31 109 ALA A C 1
ATOM 925 O O . ALA A 1 109 ? -7.504 -5.228 -2.143 1.00 94.31 109 ALA A O 1
ATOM 926 N N . TYR A 1 110 ? -8.248 -5.751 -4.193 1.00 95.88 110 TYR A N 1
ATOM 927 C CA . TYR A 1 110 ? -9.590 -6.149 -3.761 1.00 95.88 110 TYR A CA 1
ATOM 928 C C . TYR A 1 110 ? -9.544 -7.236 -2.673 1.00 95.88 110 TYR A C 1
ATOM 930 O O . TYR A 1 110 ? -10.081 -7.055 -1.582 1.00 95.88 110 TYR A O 1
ATOM 938 N N . GLN A 1 111 ? -8.787 -8.316 -2.901 1.00 95.00 111 GLN A N 1
ATOM 939 C CA . GLN A 1 111 ? -8.591 -9.383 -1.911 1.00 95.00 111 GLN A CA 1
ATOM 940 C C . GLN A 1 111 ? -7.835 -8.916 -0.666 1.00 95.00 111 GLN A C 1
ATOM 942 O O . GLN A 1 111 ? -8.042 -9.449 0.425 1.00 95.00 111 GLN A O 1
ATOM 947 N N . PHE A 1 112 ? -6.925 -7.948 -0.810 1.00 94.81 112 PHE A N 1
ATOM 948 C CA . PHE A 1 112 ? -6.291 -7.318 0.339 1.00 94.81 112 PHE A CA 1
ATOM 949 C C . PHE A 1 112 ? -7.336 -6.579 1.180 1.00 94.81 112 PHE A C 1
ATOM 951 O O . PHE A 1 112 ? -7.391 -6.813 2.381 1.00 94.81 112 PHE A O 1
ATOM 958 N N . TYR A 1 113 ? -8.196 -5.762 0.575 1.00 97.31 113 TYR A N 1
ATOM 959 C CA . TYR A 1 113 ? -9.220 -5.010 1.299 1.00 97.31 113 TYR A CA 1
ATOM 960 C C . TYR A 1 113 ? -10.259 -5.925 1.955 1.00 97.31 113 TYR A C 1
ATOM 962 O O . TYR A 1 113 ? -10.482 -5.789 3.155 1.00 97.31 113 TYR A O 1
ATOM 970 N N . LEU A 1 114 ? -10.780 -6.933 1.248 1.00 93.88 114 LEU A N 1
ATOM 971 C CA . LEU A 1 114 ? -11.695 -7.925 1.835 1.00 93.88 114 LEU A CA 1
ATOM 972 C C . LEU A 1 114 ? -11.111 -8.586 3.095 1.00 93.88 114 LEU A C 1
ATOM 974 O O . LEU A 1 114 ? -11.770 -8.690 4.125 1.00 93.88 114 LEU A O 1
ATOM 978 N N . LYS A 1 115 ? -9.837 -8.999 3.049 1.00 92.75 115 LYS A N 1
ATOM 979 C CA . LYS A 1 115 ? -9.154 -9.618 4.201 1.00 92.75 115 LYS A CA 1
ATOM 980 C C . LYS A 1 115 ? -8.938 -8.674 5.378 1.00 92.75 115 LYS A C 1
ATOM 982 O O . LYS A 1 115 ? -8.695 -9.150 6.480 1.00 92.75 115 LYS A O 1
ATOM 987 N N . ASN A 1 116 ? -8.964 -7.369 5.133 1.00 93.38 116 ASN A N 1
ATOM 988 C CA . ASN A 1 116 ? -8.800 -6.338 6.151 1.00 93.38 116 ASN A CA 1
ATOM 989 C C . ASN A 1 116 ? -10.153 -5.723 6.565 1.00 93.38 116 ASN A C 1
ATOM 991 O O . ASN A 1 116 ? -10.171 -4.620 7.104 1.00 93.38 116 ASN A O 1
ATOM 995 N N . GLY A 1 117 ? -11.266 -6.427 6.322 1.00 93.56 117 GLY A N 1
ATOM 996 C CA . GLY A 1 117 ? -12.589 -6.050 6.826 1.00 93.56 117 GLY A CA 1
ATOM 997 C C . GLY A 1 117 ? -13.334 -5.023 5.978 1.00 93.56 117 GLY A C 1
ATOM 998 O O . GLY A 1 117 ? -14.299 -4.444 6.460 1.00 93.56 117 GLY A O 1
ATOM 999 N N . PHE A 1 118 ? -12.900 -4.775 4.739 1.00 97.50 118 PHE A N 1
ATOM 1000 C CA . PHE A 1 118 ? -13.691 -3.968 3.816 1.00 97.50 118 PHE A CA 1
ATOM 1001 C C . PHE A 1 118 ? -14.800 -4.784 3.166 1.00 97.50 118 PHE A C 1
ATOM 1003 O O . PHE A 1 118 ? -14.588 -5.923 2.749 1.00 97.50 118 PHE A O 1
ATOM 1010 N N . GLU A 1 119 ? -15.936 -4.134 2.964 1.00 96.56 119 GLU A N 1
ATOM 1011 C CA . GLU A 1 119 ? -17.095 -4.661 2.262 1.00 96.56 119 GLU A CA 1
ATOM 1012 C C . GLU A 1 119 ? -17.409 -3.794 1.040 1.00 96.56 119 GLU A C 1
ATOM 1014 O O . GLU A 1 119 ? -17.208 -2.577 1.047 1.00 96.56 119 GLU A O 1
ATOM 1019 N N . GLU A 1 120 ? -17.878 -4.419 -0.041 1.00 97.38 120 GLU A N 1
ATOM 1020 C CA . GLU A 1 120 ? -18.342 -3.705 -1.232 1.00 97.38 120 GLU A CA 1
ATOM 1021 C C . GLU A 1 120 ? -19.734 -3.116 -0.972 1.00 97.38 120 GLU A C 1
ATOM 1023 O O . GLU A 1 120 ? -20.660 -3.849 -0.632 1.00 97.38 120 GLU A O 1
ATOM 1028 N N . TYR A 1 121 ? -19.902 -1.810 -1.193 1.00 96.31 121 TYR A N 1
ATOM 1029 C CA . TYR A 1 121 ? -21.207 -1.140 -1.068 1.00 96.31 121 TYR A CA 1
ATOM 1030 C C . TYR A 1 121 ? -21.745 -0.602 -2.396 1.00 96.31 121 TYR A C 1
ATOM 1032 O O . TYR A 1 121 ? -22.881 -0.132 -2.473 1.00 96.31 121 TYR A O 1
ATOM 1040 N N . GLY A 1 122 ? -20.947 -0.654 -3.463 1.00 96.50 122 GLY A N 1
ATOM 1041 C CA . GLY A 1 122 ? -21.390 -0.213 -4.775 1.00 96.50 122 GLY A CA 1
ATOM 1042 C C . GLY A 1 122 ? -20.303 -0.244 -5.836 1.00 96.50 122 GLY A C 1
ATOM 1043 O O . GLY A 1 122 ? -19.150 -0.590 -5.585 1.00 96.50 122 GLY A O 1
ATOM 1044 N N . ARG A 1 123 ? -20.687 0.156 -7.050 1.00 97.75 123 ARG A N 1
ATOM 1045 C CA . ARG A 1 123 ? -19.786 0.271 -8.198 1.00 97.75 123 ARG A CA 1
ATOM 1046 C C . ARG A 1 123 ? -20.059 1.548 -8.977 1.00 97.75 123 ARG A C 1
ATOM 1048 O O . ARG A 1 123 ? -21.213 1.933 -9.162 1.00 97.75 123 ARG A O 1
ATOM 1055 N N . ARG A 1 124 ? -19.002 2.188 -9.477 1.00 96.88 124 ARG A N 1
ATOM 1056 C CA . ARG A 1 124 ? -19.091 3.298 -10.436 1.00 96.88 124 ARG A CA 1
ATOM 1057 C C . ARG A 1 124 ? -18.717 2.787 -11.819 1.00 96.88 124 ARG A C 1
ATOM 1059 O O . ARG A 1 124 ? -17.545 2.524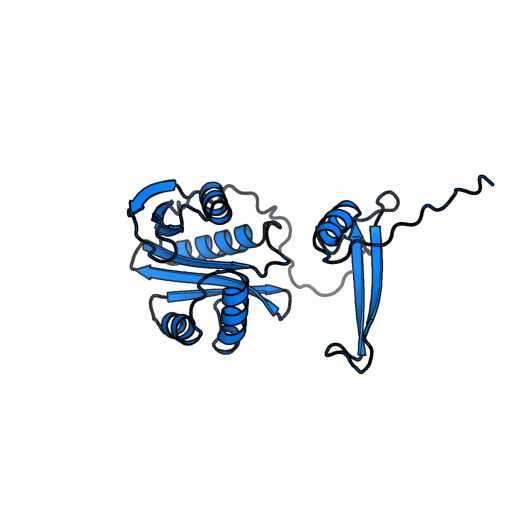 -12.092 1.00 96.88 124 ARG A O 1
ATOM 1066 N N . ALA A 1 125 ? -19.719 2.680 -12.686 1.00 95.19 125 ALA A N 1
ATOM 1067 C CA . ALA A 1 125 ? -19.533 2.191 -14.043 1.00 95.19 125 ALA A CA 1
ATOM 1068 C C . ALA A 1 125 ? -18.594 3.104 -14.852 1.00 95.19 125 ALA A C 1
ATOM 1070 O O . ALA A 1 125 ? -18.794 4.322 -14.900 1.00 95.19 125 ALA A O 1
ATOM 1071 N N . LYS A 1 126 ? -17.604 2.516 -15.536 1.00 93.25 126 LYS A N 1
ATOM 1072 C CA . LYS A 1 126 ? -16.644 3.198 -16.423 1.00 93.25 126 LYS A CA 1
ATOM 1073 C C . LYS A 1 126 ? -15.952 4.387 -15.750 1.00 93.25 126 LYS A C 1
ATOM 1075 O O . LYS A 1 126 ? -15.745 5.421 -16.398 1.00 93.25 126 LYS A O 1
ATOM 1080 N N . TYR A 1 127 ? -15.672 4.285 -14.454 1.00 93.00 127 TYR A N 1
ATOM 1081 C CA . TYR A 1 127 ? -15.079 5.365 -13.672 1.00 93.00 127 TYR A CA 1
ATOM 1082 C C . TYR A 1 127 ? -13.656 5.670 -14.137 1.00 93.00 127 TYR A C 1
ATOM 1084 O O . TYR A 1 127 ? -13.331 6.814 -14.465 1.00 93.00 127 TYR A O 1
ATOM 1092 N N . TYR A 1 128 ? -12.834 4.631 -14.267 1.00 88.06 128 TYR A N 1
ATOM 1093 C CA . TYR A 1 128 ? -11.515 4.760 -14.861 1.00 88.06 128 TYR A CA 1
ATOM 1094 C C . TYR A 1 128 ? -11.641 4.776 -16.384 1.00 88.06 128 TYR A C 1
ATOM 1096 O O . TYR A 1 128 ? -12.495 4.103 -16.959 1.00 88.06 128 TYR A O 1
ATOM 1104 N N . LYS A 1 129 ? -10.822 5.597 -17.049 1.00 89.50 129 LYS A N 1
ATOM 1105 C CA . LYS A 1 129 ? -10.883 5.805 -18.508 1.00 89.50 129 LYS A CA 1
ATOM 1106 C C . LYS A 1 129 ? -9.745 5.150 -19.276 1.00 89.50 129 LYS A C 1
ATOM 1108 O O . LYS A 1 129 ? -9.789 5.116 -20.500 1.00 89.50 129 LYS A O 1
ATOM 1113 N N . ASP A 1 130 ? -8.741 4.655 -18.564 1.00 85.38 130 ASP A N 1
ATOM 1114 C CA . ASP A 1 130 ? -7.546 4.082 -19.163 1.00 85.38 130 ASP A CA 1
ATOM 1115 C C . ASP A 1 130 ? -6.944 2.967 -18.277 1.00 85.38 130 ASP A C 1
ATOM 1117 O O . ASP A 1 130 ? -6.341 3.272 -17.233 1.00 85.38 130 ASP A O 1
ATOM 1121 N N . PRO A 1 131 ? -7.172 1.685 -18.629 1.00 89.06 131 PRO A N 1
ATOM 1122 C CA . PRO A 1 131 ? -8.259 1.242 -19.516 1.00 89.06 131 PRO A CA 1
ATOM 1123 C C . PRO A 1 131 ? -9.640 1.640 -18.954 1.00 89.06 131 PRO A C 1
ATOM 1125 O O . PRO A 1 131 ? -9.753 2.014 -17.783 1.00 89.06 131 PRO A O 1
ATOM 1128 N N . ILE A 1 132 ? -10.686 1.608 -19.793 1.00 93.25 132 ILE A N 1
ATOM 1129 C CA . ILE A 1 132 ? -12.059 1.826 -19.312 1.00 93.25 132 ILE A CA 1
ATOM 1130 C C . ILE A 1 132 ? -12.451 0.645 -18.433 1.00 93.25 132 ILE A C 1
ATOM 1132 O O . ILE A 1 132 ? -12.547 -0.471 -18.933 1.00 93.25 132 ILE A O 1
ATOM 1136 N N . GLU A 1 133 ? -12.701 0.913 -17.157 1.00 94.69 133 GLU A N 1
ATOM 1137 C CA . GLU A 1 133 ? -13.116 -0.102 -16.192 1.00 94.69 133 GLU A CA 1
ATOM 1138 C C . GLU A 1 133 ? -13.911 0.519 -15.039 1.00 94.69 133 GLU A C 1
ATOM 1140 O O . GLU A 1 133 ? -13.867 1.739 -14.799 1.00 94.69 133 GLU A O 1
ATOM 1145 N N . ASP A 1 134 ? -14.661 -0.328 -14.345 1.00 94.44 134 ASP A N 1
ATOM 1146 C CA . ASP A 1 134 ? -15.469 0.069 -13.200 1.00 94.44 134 ASP A CA 1
ATOM 1147 C C . ASP A 1 134 ? -14.598 0.284 -11.950 1.00 94.44 134 ASP A C 1
ATOM 1149 O O . ASP A 1 134 ? -13.539 -0.328 -11.771 1.00 94.44 134 ASP A O 1
ATOM 1153 N N . ALA A 1 135 ? -15.052 1.172 -11.064 1.00 96.00 135 ALA A N 1
ATOM 1154 C CA . ALA A 1 135 ? -14.524 1.259 -9.705 1.00 96.00 135 ALA A CA 1
ATOM 1155 C C . ALA A 1 135 ? -15.447 0.512 -8.750 1.00 96.00 135 ALA A C 1
ATOM 1157 O O . ALA A 1 135 ? -16.644 0.801 -8.696 1.00 96.00 135 ALA A O 1
ATOM 1158 N N . ILE A 1 136 ? -14.882 -0.410 -7.981 1.00 98.00 136 ILE A N 1
ATOM 1159 C CA . ILE A 1 136 ? -15.544 -1.054 -6.854 1.00 98.00 136 ILE A CA 1
ATOM 1160 C C . ILE A 1 136 ? -15.381 -0.130 -5.648 1.00 98.00 136 ILE A C 1
ATOM 1162 O O . ILE A 1 136 ? -14.260 0.231 -5.280 1.00 98.00 136 ILE A O 1
ATOM 1166 N N . LEU A 1 137 ? -16.503 0.278 -5.065 1.00 98.38 137 LEU A N 1
ATOM 1167 C CA . LEU A 1 137 ? -16.542 1.119 -3.879 1.00 98.38 137 LEU A CA 1
ATOM 1168 C C . LEU A 1 137 ? -16.601 0.223 -2.648 1.00 98.38 137 LEU A C 1
ATOM 1170 O O . LEU A 1 137 ? -17.496 -0.621 -2.536 1.00 98.38 137 LEU A O 1
ATOM 1174 N N . MET A 1 138 ? -15.656 0.410 -1.732 1.00 98.56 138 MET A N 1
ATOM 1175 C CA . MET A 1 138 ? -15.577 -0.386 -0.513 1.00 98.56 138 MET A CA 1
ATOM 1176 C C . MET A 1 138 ? -15.502 0.499 0.726 1.00 98.56 138 MET A C 1
ATOM 1178 O O . MET A 1 138 ? -15.009 1.627 0.657 1.00 98.56 138 MET A O 1
ATOM 1182 N N . PHE A 1 139 ? -15.981 -0.018 1.853 1.00 98.19 139 PHE A N 1
ATOM 1183 C CA . PHE A 1 139 ? -15.892 0.641 3.154 1.00 98.19 139 PHE A CA 1
ATOM 1184 C C . PHE A 1 139 ? -15.563 -0.365 4.258 1.00 98.19 139 PHE A C 1
ATOM 1186 O O . PHE A 1 139 ? -15.845 -1.550 4.103 1.00 98.19 139 PHE A O 1
ATOM 1193 N N . CYS A 1 140 ? -14.966 0.092 5.355 1.00 96.69 140 CYS A N 1
ATOM 1194 C CA . CYS A 1 140 ? -14.858 -0.679 6.591 1.00 96.69 140 CYS A CA 1
ATOM 1195 C C . CYS A 1 140 ? -15.163 0.208 7.800 1.00 96.69 140 CYS A C 1
ATOM 1197 O O . CYS A 1 140 ? -14.697 1.350 7.865 1.00 96.69 140 CYS A O 1
ATOM 1199 N N . GLU A 1 141 ? -15.882 -0.338 8.776 1.00 93.56 141 GLU A N 1
ATOM 1200 C CA . GLU A 1 141 ? -16.101 0.306 10.071 1.00 93.56 141 GLU A CA 1
ATOM 1201 C C . GLU A 1 141 ? -14.921 0.036 11.027 1.00 93.56 141 GLU A C 1
ATOM 1203 O O . GLU A 1 141 ? -14.314 -1.039 11.059 1.00 93.56 141 GLU A O 1
ATOM 1208 N N . ILE A 1 142 ? -14.575 1.030 11.837 1.00 86.81 142 ILE A N 1
ATOM 1209 C CA . ILE A 1 142 ? -13.534 0.988 12.857 1.00 86.81 142 ILE A CA 1
ATOM 1210 C C . ILE A 1 142 ? -14.210 0.891 14.231 1.00 86.81 142 ILE A C 1
ATOM 1212 O O . ILE A 1 142 ? -14.299 1.861 14.979 1.00 86.81 142 ILE A O 1
ATOM 1216 N N . SER A 1 143 ? -14.694 -0.298 14.597 1.00 71.50 143 SER A N 1
ATOM 1217 C CA . SER A 1 143 ? -15.302 -0.509 15.916 1.00 71.50 143 SER A CA 1
ATOM 1218 C C . SER A 1 143 ? -14.271 -0.471 17.053 1.00 71.50 143 SER A C 1
ATOM 1220 O O . SER A 1 143 ? -13.169 -1.012 16.933 1.00 71.50 143 SER A O 1
ATOM 1222 N N . THR A 1 144 ? -14.655 0.094 18.201 1.00 54.69 144 THR A N 1
ATOM 1223 C CA . THR A 1 144 ? -13.868 0.095 19.455 1.00 54.69 144 THR A CA 1
ATOM 1224 C C . THR A 1 144 ? -13.564 -1.304 19.994 1.00 54.69 144 THR A C 1
ATOM 1226 O O . THR A 1 144 ? -12.575 -1.477 20.702 1.00 54.69 144 THR A O 1
ATOM 1229 N N . ASP A 1 145 ? -14.364 -2.301 19.610 1.00 47.25 145 ASP A N 1
ATOM 1230 C CA . ASP A 1 145 ? -14.231 -3.695 20.049 1.00 47.25 145 ASP A CA 1
ATOM 1231 C C . ASP A 1 145 ? -13.287 -4.538 19.181 1.00 47.25 145 ASP A C 1
ATOM 1233 O O . ASP A 1 145 ? -13.034 -5.702 19.497 1.00 47.25 145 ASP A O 1
ATOM 1237 N N . ASP A 1 146 ? -12.676 -3.963 18.137 1.00 47.19 146 ASP A N 1
ATOM 1238 C CA . ASP A 1 146 ? -11.700 -4.684 17.307 1.00 47.19 146 ASP A CA 1
ATOM 1239 C C . ASP A 1 146 ? -10.301 -4.751 17.962 1.00 47.19 146 ASP A C 1
ATOM 1241 O O . ASP A 1 146 ? -9.256 -4.645 17.322 1.00 47.19 14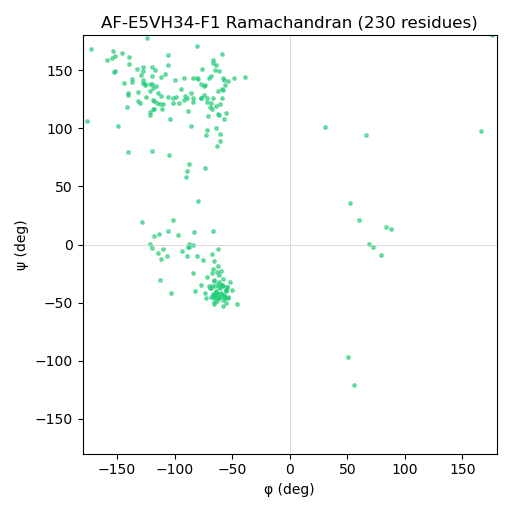6 ASP A O 1
ATOM 1245 N N . GLN A 1 147 ? -10.291 -4.915 19.289 1.00 43.00 147 GLN A N 1
ATOM 1246 C CA . GLN A 1 147 ? -9.122 -5.254 20.102 1.00 43.00 147 GLN A CA 1
ATOM 1247 C C . GLN A 1 147 ? -8.858 -6.767 20.142 1.00 43.00 147 GLN A C 1
ATOM 1249 O O . GLN A 1 147 ? -7.902 -7.213 20.775 1.00 43.00 147 GLN A O 1
ATOM 1254 N N . SER A 1 148 ? -9.672 -7.588 19.472 1.00 37.66 148 SER A N 1
ATOM 1255 C CA . SER A 1 148 ? -9.516 -9.044 19.501 1.00 37.66 148 SER A CA 1
ATOM 1256 C C . SER A 1 148 ? -8.613 -9.579 18.389 1.00 37.66 148 SER A C 1
ATOM 1258 O O . SER A 1 148 ? -8.984 -10.470 17.636 1.00 37.66 148 SER A O 1
ATOM 1260 N N . PHE A 1 149 ? -7.365 -9.111 18.348 1.00 39.12 149 PHE A N 1
ATOM 1261 C CA . PHE A 1 149 ? -6.287 -9.942 17.815 1.00 39.12 149 PHE A CA 1
ATOM 1262 C C . PHE A 1 149 ? -5.103 -9.932 18.774 1.00 39.12 149 PHE A C 1
ATOM 1264 O O . PHE A 1 149 ? -4.699 -8.861 19.227 1.00 39.12 149 PHE A O 1
ATOM 1271 N N . PRO A 1 150 ? -4.553 -11.114 19.106 1.00 30.88 150 PRO A N 1
ATOM 1272 C CA . PRO A 1 150 ? -3.501 -11.238 20.094 1.00 30.88 150 PRO A CA 1
ATOM 1273 C C . PRO A 1 150 ? -2.260 -10.507 19.585 1.00 30.88 150 PRO A C 1
ATOM 1275 O O . PRO A 1 150 ? -1.479 -11.022 18.786 1.00 30.88 150 PRO A O 1
ATOM 1278 N N . LEU A 1 151 ? -2.058 -9.296 20.097 1.00 36.28 151 LEU A N 1
ATOM 1279 C CA . LEU A 1 151 ? -0.738 -8.937 20.572 1.00 36.28 151 LEU A CA 1
ATOM 1280 C C . LEU A 1 151 ? -0.423 -9.997 21.622 1.00 36.28 151 LEU A C 1
ATOM 1282 O O . LEU A 1 151 ? -1.057 -10.022 22.675 1.00 36.28 151 LEU A O 1
ATOM 1286 N N . ASP A 1 152 ? 0.488 -10.913 21.314 1.00 31.67 152 ASP A N 1
ATOM 1287 C CA . ASP A 1 152 ? 1.185 -11.634 22.367 1.00 31.67 152 ASP A CA 1
ATOM 1288 C C . ASP A 1 152 ? 1.922 -10.576 23.195 1.00 31.67 152 ASP A C 1
ATOM 1290 O O . ASP A 1 152 ? 3.002 -10.093 22.855 1.00 31.67 152 ASP A O 1
ATOM 1294 N N . SER A 1 153 ? 1.213 -10.076 24.201 1.00 36.69 153 SER A N 1
ATOM 1295 C CA . SER A 1 153 ? 1.645 -9.053 25.126 1.00 36.69 153 SER A CA 1
ATOM 1296 C C . SER A 1 153 ? 2.364 -9.740 26.276 1.00 36.69 153 SER A C 1
ATOM 1298 O O . SER A 1 153 ? 1.888 -9.760 27.409 1.00 36.69 153 SER A O 1
ATOM 1300 N N . SER A 1 154 ? 3.535 -10.284 25.989 1.00 35.41 154 SER A N 1
ATOM 1301 C CA . SER A 1 154 ? 4.581 -10.407 26.991 1.00 35.41 154 SER A CA 1
ATOM 1302 C C . SER A 1 154 ? 5.912 -10.111 26.328 1.00 35.41 154 SER A C 1
ATOM 1304 O O . SER A 1 154 ? 6.628 -11.011 25.914 1.00 35.41 154 SER A O 1
ATOM 1306 N N . GLU A 1 155 ? 6.174 -8.817 26.158 1.00 33.41 155 GLU A N 1
ATOM 1307 C CA . GLU A 1 155 ? 7.398 -8.144 26.603 1.00 33.41 155 GLU A CA 1
ATOM 1308 C C . GLU A 1 155 ? 7.470 -6.778 25.916 1.00 33.41 155 GLU A C 1
ATOM 1310 O O . GLU A 1 155 ? 7.888 -6.620 24.771 1.00 33.41 155 GLU A O 1
ATOM 1315 N N . THR A 1 156 ? 7.047 -5.746 26.641 1.00 28.56 156 THR A N 1
ATOM 1316 C CA . THR A 1 156 ? 7.615 -4.418 26.436 1.00 28.56 156 THR A CA 1
ATOM 1317 C C . THR A 1 156 ? 9.114 -4.530 26.734 1.00 28.56 156 THR A C 1
ATOM 1319 O O . THR A 1 156 ? 9.462 -4.880 27.864 1.00 28.56 156 THR A O 1
ATOM 1322 N N . PRO A 1 157 ? 10.035 -4.230 25.796 1.00 33.84 157 PRO A N 1
ATOM 1323 C CA . PRO A 1 157 ? 11.426 -4.090 26.168 1.00 33.84 157 PRO A CA 1
ATOM 1324 C C . PRO A 1 157 ? 11.532 -2.772 26.928 1.00 33.84 157 PRO A C 1
ATOM 1326 O O . PRO A 1 157 ? 11.637 -1.685 26.356 1.00 33.84 157 PRO A O 1
ATOM 1329 N N . VAL A 1 158 ? 11.444 -2.879 28.251 1.00 28.55 158 VAL A N 1
ATOM 1330 C CA . VAL A 1 158 ? 12.044 -1.908 29.153 1.00 28.55 158 VAL A CA 1
ATOM 1331 C C . VAL A 1 158 ? 13.513 -1.857 28.756 1.00 28.55 158 VAL A C 1
ATOM 1333 O O . VAL A 1 158 ? 14.223 -2.851 28.890 1.00 28.55 158 VAL A O 1
ATOM 1336 N N . TYR A 1 159 ? 13.946 -0.716 28.219 1.00 33.66 159 TYR A N 1
ATOM 1337 C CA . TYR A 1 159 ? 15.357 -0.406 28.026 1.00 33.66 159 TYR A CA 1
ATOM 1338 C C . TYR A 1 159 ? 16.014 -0.349 29.405 1.00 33.66 159 TYR A C 1
ATOM 1340 O O . TYR A 1 159 ? 16.120 0.712 30.011 1.00 33.66 159 TYR A O 1
ATOM 1348 N N . ASN A 1 160 ? 16.410 -1.514 29.902 1.00 31.55 160 ASN A N 1
ATOM 1349 C CA . ASN A 1 160 ? 17.376 -1.645 30.965 1.00 31.55 160 ASN A CA 1
ATOM 1350 C C . ASN A 1 160 ? 18.571 -2.403 30.412 1.00 31.55 160 ASN A C 1
ATOM 1352 O O . ASN A 1 160 ? 18.486 -3.547 29.969 1.00 31.55 160 ASN A O 1
ATOM 1356 N N . ASP A 1 161 ? 19.652 -1.645 30.428 1.00 47.94 161 ASP A N 1
ATOM 1357 C CA . ASP A 1 161 ? 21.033 -2.008 30.233 1.00 47.94 161 ASP A CA 1
ATOM 1358 C C . ASP A 1 161 ? 21.384 -3.360 30.882 1.00 47.94 161 ASP A C 1
ATOM 1360 O O . ASP A 1 161 ? 20.903 -3.705 31.964 1.00 47.94 161 ASP A O 1
ATOM 1364 N N . GLU A 1 162 ? 22.266 -4.084 30.195 1.00 46.59 162 GLU A N 1
ATOM 1365 C CA . GLU A 1 162 ? 23.003 -5.260 30.667 1.00 46.59 162 GLU A CA 1
ATOM 1366 C C . GLU A 1 162 ? 22.195 -6.544 30.988 1.00 46.59 162 GLU A C 1
ATOM 1368 O O . GLU A 1 162 ? 21.785 -6.776 32.128 1.00 46.59 162 GLU A O 1
ATOM 1373 N N . ARG A 1 163 ? 22.085 -7.469 30.006 1.00 36.97 163 ARG A N 1
ATOM 1374 C CA . ARG A 1 163 ? 22.274 -8.936 30.196 1.00 36.97 163 ARG A CA 1
ATOM 1375 C C . ARG A 1 163 ? 22.175 -9.769 28.891 1.00 36.97 163 ARG A C 1
ATOM 1377 O O . ARG A 1 163 ? 21.096 -10.008 28.377 1.00 36.97 163 ARG A O 1
ATOM 1384 N N . LYS A 1 164 ? 23.348 -10.237 28.429 1.00 39.03 164 LYS A N 1
ATOM 1385 C CA . LYS A 1 164 ? 23.687 -11.434 27.609 1.00 39.03 164 LYS A CA 1
ATOM 1386 C C . LYS A 1 164 ? 22.652 -11.961 26.588 1.00 39.03 164 LYS A C 1
ATOM 1388 O O . LYS A 1 164 ? 21.786 -12.754 26.934 1.00 39.03 164 LYS A O 1
ATOM 1393 N N . GLU A 1 165 ? 22.874 -11.632 25.313 1.00 39.66 165 GLU A N 1
ATOM 1394 C CA . GLU A 1 165 ? 22.273 -12.281 24.137 1.00 39.66 165 GLU A CA 1
ATOM 1395 C C . GLU A 1 165 ? 22.685 -13.763 24.051 1.00 39.66 165 GLU A C 1
ATOM 1397 O O . GLU A 1 165 ? 23.847 -14.085 23.788 1.00 39.66 165 GLU A O 1
ATOM 1402 N N . GLU A 1 166 ? 21.739 -14.683 24.241 1.00 45.38 166 GLU A N 1
ATOM 1403 C CA . GLU A 1 166 ? 21.885 -16.034 23.703 1.00 45.38 166 GLU A CA 1
ATOM 1404 C C . GLU A 1 166 ? 21.587 -16.000 22.200 1.00 45.38 166 GLU A C 1
ATOM 1406 O O . GLU A 1 166 ? 20.582 -15.470 21.728 1.00 45.38 166 GLU A O 1
ATOM 1411 N N . ASN A 1 167 ? 22.551 -16.516 21.449 1.00 53.22 167 ASN A N 1
ATOM 1412 C CA . ASN A 1 167 ? 22.760 -16.363 20.017 1.00 53.22 167 ASN A CA 1
ATOM 1413 C C . ASN A 1 167 ? 21.738 -17.186 19.198 1.00 53.22 167 ASN A C 1
ATOM 1415 O O . ASN A 1 167 ? 22.092 -18.175 18.555 1.00 53.22 167 ASN A O 1
ATOM 1419 N N . GLU A 1 168 ? 20.451 -16.834 19.258 1.00 66.19 168 GLU A N 1
ATOM 1420 C CA . GLU A 1 168 ? 19.402 -17.512 18.491 1.00 66.19 168 GLU A CA 1
ATOM 1421 C C . GLU A 1 168 ? 19.508 -17.191 16.994 1.00 66.19 168 GLU A C 1
ATOM 1423 O O . GLU A 1 168 ? 19.212 -16.085 16.532 1.00 66.19 168 GLU A O 1
ATOM 1428 N N . MET A 1 169 ? 19.891 -18.190 16.203 1.00 83.19 169 MET A N 1
ATOM 1429 C CA . MET A 1 169 ? 19.988 -18.071 14.754 1.00 83.19 169 MET A CA 1
ATOM 1430 C C . MET A 1 169 ? 18.583 -18.008 14.133 1.00 83.19 169 MET A C 1
ATOM 1432 O O . MET A 1 169 ? 17.775 -18.909 14.331 1.00 83.19 169 MET A O 1
ATOM 1436 N N . LYS A 1 170 ? 18.267 -16.950 13.375 1.00 88.19 170 LYS A N 1
ATOM 1437 C CA . LYS A 1 170 ? 16.941 -16.736 12.758 1.00 88.19 170 LYS A CA 1
ATOM 1438 C C . LYS A 1 170 ? 17.055 -16.478 11.260 1.00 88.19 170 LYS A C 1
ATOM 1440 O O . LYS A 1 170 ? 18.025 -15.899 10.781 1.00 88.19 170 LYS A O 1
ATOM 1445 N N . CYS A 1 171 ? 16.032 -16.886 10.514 1.00 85.44 171 CYS A N 1
ATOM 1446 C CA . CYS A 1 171 ? 15.892 -16.577 9.097 1.00 85.44 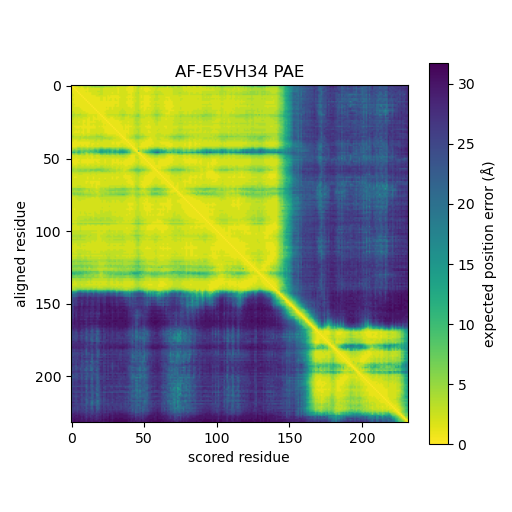171 CYS A CA 1
ATOM 1447 C C . CYS A 1 171 ? 15.618 -15.080 8.913 1.00 85.44 171 CYS A C 1
ATOM 1449 O O . CYS A 1 171 ? 14.592 -14.574 9.363 1.00 85.44 171 CYS A O 1
ATOM 1451 N N . ASN A 1 172 ? 16.468 -14.382 8.164 1.00 90.81 172 ASN A N 1
ATOM 1452 C CA . ASN A 1 172 ? 16.343 -12.948 7.893 1.00 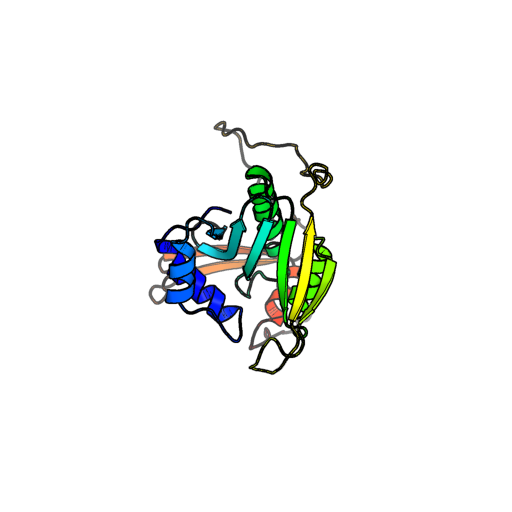90.81 172 ASN A CA 1
ATOM 1453 C C . ASN A 1 172 ? 15.135 -12.577 7.019 1.00 90.81 172 ASN A C 1
ATOM 1455 O O . ASN A 1 172 ? 14.850 -11.396 6.847 1.00 90.81 172 ASN A O 1
ATOM 1459 N N . VAL A 1 173 ? 14.429 -13.564 6.456 1.00 82.00 173 VAL A N 1
ATOM 1460 C CA . VAL A 1 173 ? 13.262 -13.334 5.592 1.00 82.00 173 VAL A CA 1
ATOM 1461 C C . VAL A 1 173 ? 11.943 -13.592 6.317 1.00 82.00 173 VAL A C 1
ATOM 1463 O O . VAL A 1 173 ? 10.994 -12.839 6.118 1.00 82.00 173 VAL A O 1
ATOM 1466 N N . CYS A 1 174 ? 11.838 -14.654 7.122 1.00 82.19 174 CYS A N 1
ATOM 1467 C CA . CYS A 1 174 ? 10.584 -15.007 7.803 1.00 82.19 174 CYS A CA 1
ATOM 1468 C C . CYS A 1 174 ? 10.675 -15.062 9.332 1.00 82.19 174 CYS A C 1
ATOM 1470 O O . CYS A 1 174 ? 9.686 -15.420 9.959 1.00 82.19 174 CYS A O 1
ATOM 1472 N N . GLY A 1 175 ? 11.836 -14.782 9.930 1.00 83.75 175 GLY A N 1
ATOM 1473 C CA . GLY A 1 175 ? 12.038 -14.786 11.384 1.00 83.75 175 GLY A CA 1
ATOM 1474 C C . GLY A 1 175 ? 12.065 -16.170 12.042 1.00 83.75 175 GLY A C 1
ATOM 1475 O O . GLY A 1 175 ? 12.293 -16.263 13.242 1.00 83.75 175 GLY A O 1
ATOM 1476 N N . GLN A 1 176 ? 11.859 -17.246 11.274 1.00 83.81 176 GLN A N 1
ATOM 1477 C CA . GLN A 1 176 ? 11.881 -18.618 11.786 1.00 83.81 176 GLN A CA 1
ATOM 1478 C C . GLN A 1 176 ? 13.239 -18.936 12.426 1.00 83.81 176 GLN A C 1
ATOM 1480 O O . GLN A 1 176 ? 14.275 -18.669 11.815 1.00 83.81 176 GLN A O 1
ATOM 1485 N N . LEU A 1 177 ? 13.217 -19.546 13.615 1.00 84.88 177 LEU A N 1
ATOM 1486 C CA . LEU A 1 177 ? 14.405 -20.087 14.273 1.00 84.88 177 LEU A CA 1
ATOM 1487 C C . LEU A 1 177 ? 15.073 -21.142 13.384 1.00 84.88 177 LEU A C 1
ATOM 1489 O O . LEU A 1 177 ? 14.437 -22.100 12.940 1.00 84.88 177 LEU A O 1
ATOM 1493 N N . LEU A 1 178 ? 16.359 -20.938 13.131 1.00 83.81 178 LEU A N 1
ATOM 1494 C CA . LEU A 1 178 ? 17.245 -21.852 12.435 1.00 83.81 178 LEU A CA 1
ATOM 1495 C C . LEU A 1 178 ? 17.983 -22.669 13.494 1.00 83.81 178 LEU A C 1
ATOM 1497 O O . LEU A 1 178 ? 18.648 -22.131 14.373 1.00 83.81 178 LEU A O 1
ATOM 1501 N N . ASN A 1 179 ? 17.833 -23.981 13.425 1.00 78.56 179 ASN A N 1
ATOM 1502 C CA . ASN A 1 179 ? 18.530 -24.939 14.268 1.00 78.56 179 ASN A CA 1
ATOM 1503 C C . ASN A 1 179 ? 19.296 -25.951 13.400 1.00 78.56 179 ASN A C 1
ATOM 1505 O O . ASN A 1 179 ? 19.187 -25.950 12.174 1.00 78.56 179 ASN A O 1
ATOM 1509 N N . ASN A 1 180 ? 20.023 -26.863 14.046 1.00 67.31 180 ASN A N 1
ATOM 1510 C CA . ASN A 1 180 ? 20.858 -27.876 13.386 1.00 67.31 180 ASN A CA 1
ATOM 1511 C C . ASN A 1 180 ? 20.083 -28.874 12.492 1.00 67.31 180 ASN A C 1
ATOM 1513 O O . ASN A 1 180 ? 20.704 -29.740 11.886 1.00 67.31 180 ASN A O 1
ATOM 1517 N N . LYS A 1 181 ? 18.745 -28.811 12.446 1.00 65.44 181 LYS A N 1
ATOM 1518 C CA . LYS A 1 181 ? 17.882 -29.655 11.600 1.00 65.44 181 LYS A CA 1
ATOM 1519 C C . LYS A 1 181 ? 17.212 -28.890 10.455 1.00 65.44 181 LYS A C 1
ATOM 1521 O O . LYS A 1 181 ? 16.489 -29.498 9.674 1.00 65.44 181 LYS A O 1
ATOM 1526 N N . THR A 1 182 ? 17.394 -27.576 10.374 1.00 68.25 182 THR A N 1
ATOM 1527 C CA . THR A 1 182 ? 16.870 -26.746 9.280 1.00 68.25 182 THR A CA 1
ATOM 1528 C C . THR A 1 182 ? 17.978 -26.445 8.297 1.00 68.25 182 THR A C 1
ATOM 1530 O O . THR A 1 182 ? 19.000 -25.895 8.700 1.00 68.25 182 THR A O 1
ATOM 1533 N N . ASP A 1 183 ? 17.745 -26.743 7.023 1.00 78.62 183 ASP A N 1
ATOM 1534 C CA . ASP A 1 183 ? 18.639 -26.303 5.962 1.00 78.62 183 ASP A CA 1
ATOM 1535 C C . ASP A 1 183 ? 18.408 -24.811 5.662 1.00 78.62 183 ASP A C 1
ATOM 1537 O O . ASP A 1 183 ? 17.277 -24.293 5.673 1.00 78.62 183 ASP A O 1
ATOM 1541 N N . TYR A 1 184 ? 19.501 -24.085 5.464 1.00 88.19 184 TYR A N 1
ATOM 1542 C CA . TYR A 1 184 ? 19.487 -22.653 5.208 1.00 88.19 184 TYR A CA 1
ATOM 1543 C C . TYR A 1 184 ? 20.699 -22.239 4.385 1.00 88.19 184 TYR A C 1
ATOM 1545 O O . TYR A 1 184 ? 21.799 -22.767 4.523 1.00 88.19 184 TYR A O 1
ATOM 1553 N N . ILE A 1 185 ? 20.511 -21.212 3.563 1.00 90.25 185 ILE A N 1
ATOM 1554 C CA . ILE A 1 185 ? 21.624 -20.520 2.926 1.00 90.25 185 ILE A CA 1
ATOM 1555 C C . ILE A 1 185 ? 22.148 -19.444 3.872 1.00 90.25 185 ILE A C 1
ATOM 1557 O O . ILE A 1 185 ? 21.386 -18.627 4.392 1.00 90.25 185 ILE A O 1
ATOM 1561 N N . GLU A 1 186 ? 23.459 -19.424 4.071 1.00 91.12 186 GLU A N 1
ATOM 1562 C CA . GLU A 1 186 ? 24.168 -18.328 4.720 1.00 91.12 186 GLU A CA 1
ATOM 1563 C C . GLU A 1 186 ? 24.921 -17.524 3.666 1.00 91.12 186 GLU A C 1
ATOM 1565 O O . GLU A 1 186 ? 25.674 -18.065 2.855 1.00 91.12 186 GLU A O 1
ATOM 1570 N N . VAL A 1 187 ? 24.693 -16.215 3.662 1.00 90.69 187 VAL A N 1
ATOM 1571 C CA . VAL A 1 187 ? 25.351 -15.289 2.749 1.00 90.69 187 VAL A CA 1
ATOM 1572 C C . VAL A 1 187 ? 26.158 -14.311 3.574 1.00 90.69 187 VAL A C 1
ATOM 1574 O O . VAL A 1 187 ? 25.610 -13.590 4.404 1.00 90.69 187 VAL A O 1
ATOM 1577 N N . LYS A 1 188 ? 27.455 -14.244 3.278 1.00 90.50 188 LYS A N 1
ATOM 1578 C CA . LYS A 1 188 ? 28.352 -13.194 3.746 1.00 90.50 188 LYS A CA 1
ATOM 1579 C C . LYS A 1 188 ? 28.963 -12.508 2.537 1.00 90.50 188 LYS A C 1
ATOM 1581 O O . LYS A 1 188 ? 29.731 -13.111 1.791 1.00 90.50 188 LYS A O 1
ATOM 1586 N N . LYS A 1 189 ? 28.585 -11.253 2.312 1.00 90.25 189 LYS A N 1
ATOM 1587 C CA . LYS A 1 189 ? 29.014 -10.470 1.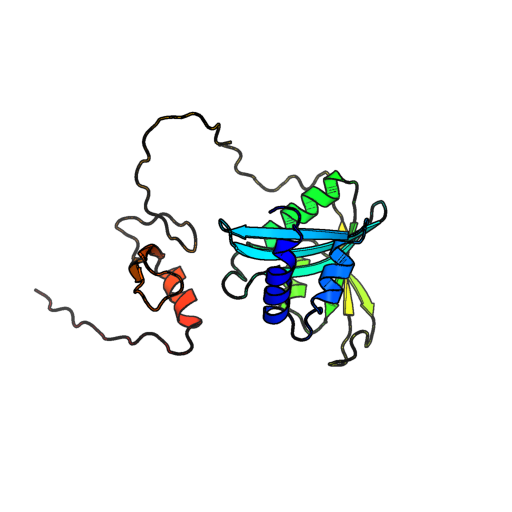156 1.00 90.25 189 LYS A CA 1
ATOM 1588 C C . LYS A 1 189 ? 29.733 -9.208 1.592 1.00 90.25 189 LYS A C 1
ATOM 1590 O O . LYS A 1 189 ? 29.113 -8.288 2.110 1.00 90.25 189 LYS A O 1
ATOM 1595 N N . GLU A 1 190 ? 31.020 -9.145 1.283 1.00 89.25 190 GLU A N 1
ATOM 1596 C CA . GLU A 1 190 ? 31.797 -7.909 1.306 1.00 89.25 190 GLU A CA 1
ATOM 1597 C C . GLU A 1 190 ? 31.623 -7.151 -0.020 1.00 89.25 190 GLU A C 1
ATOM 1599 O O . GLU A 1 190 ? 31.787 -7.711 -1.117 1.00 89.25 190 GLU A O 1
ATOM 1604 N N . TRP A 1 191 ? 31.220 -5.886 0.074 1.00 82.19 191 TRP A N 1
ATOM 1605 C CA . TRP A 1 191 ? 30.982 -5.009 -1.068 1.00 82.19 191 TRP A CA 1
ATOM 1606 C C . TRP A 1 191 ? 32.257 -4.242 -1.431 1.00 82.19 191 TRP A C 1
ATOM 1608 O O . TRP A 1 191 ? 32.885 -3.605 -0.590 1.00 82.19 191 TRP A O 1
ATOM 1618 N N . GLY A 1 192 ? 32.633 -4.311 -2.709 1.00 63.94 192 GLY A N 1
ATOM 1619 C CA . GLY A 1 192 ? 33.837 -3.661 -3.219 1.00 63.94 192 GLY A CA 1
ATOM 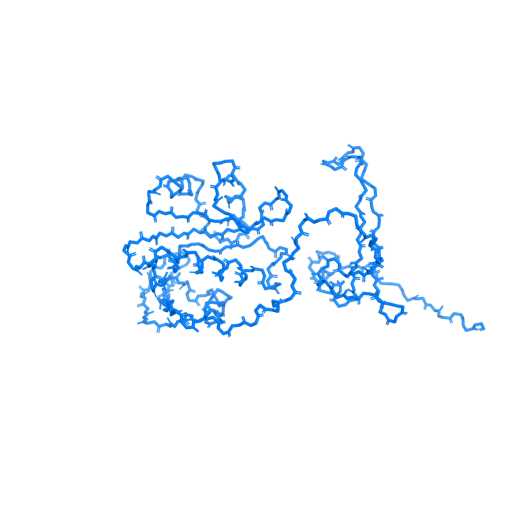1620 C C . GLY A 1 192 ? 33.651 -2.169 -3.496 1.00 63.94 192 GLY A C 1
ATOM 1621 O O . GLY A 1 192 ? 32.532 -1.660 -3.533 1.00 63.94 192 GLY A O 1
ATOM 1622 N N . TYR A 1 193 ? 34.773 -1.509 -3.777 1.00 53.94 193 TYR A N 1
ATOM 1623 C CA . TYR A 1 193 ? 34.896 -0.066 -4.020 1.00 53.94 193 TYR A CA 1
ATOM 1624 C C . TYR A 1 193 ? 33.927 0.507 -5.073 1.00 53.94 193 TYR A C 1
ATOM 1626 O O . TYR A 1 193 ? 33.476 1.636 -4.952 1.00 53.94 193 TYR A O 1
ATOM 1634 N N . PHE A 1 194 ? 33.559 -0.269 -6.096 1.00 57.97 194 PHE A N 1
ATOM 1635 C CA . PHE A 1 194 ? 32.656 0.179 -7.169 1.00 57.97 194 PHE A CA 1
ATOM 1636 C C . PHE A 1 194 ? 31.158 0.079 -6.823 1.00 57.97 194 PHE A C 1
ATOM 1638 O O . PHE A 1 194 ? 30.309 0.173 -7.707 1.00 57.97 194 PHE A O 1
ATOM 1645 N N . SER A 1 195 ? 30.808 -0.172 -5.561 1.00 69.44 195 SER A N 1
ATOM 1646 C CA . SER A 1 195 ? 29.424 -0.256 -5.095 1.00 69.44 195 SER A CA 1
ATOM 1647 C C . SER A 1 195 ? 29.073 0.955 -4.237 1.00 69.44 195 SER A C 1
ATOM 1649 O O . SER A 1 195 ? 29.881 1.358 -3.419 1.00 69.44 195 SER A O 1
ATOM 1651 N N . ASN A 1 196 ? 27.821 1.430 -4.278 1.00 66.19 196 ASN A N 1
ATOM 1652 C CA . ASN A 1 196 ? 27.276 2.400 -3.301 1.00 66.19 196 ASN A CA 1
ATOM 1653 C C . ASN A 1 196 ? 27.151 1.830 -1.863 1.00 66.19 196 ASN A C 1
ATOM 1655 O O . ASN A 1 196 ? 26.424 2.365 -1.026 1.00 66.19 196 ASN A O 1
ATOM 1659 N N . LYS A 1 197 ? 27.756 0.667 -1.615 1.00 72.19 197 LYS A N 1
ATOM 1660 C CA . LYS A 1 197 ? 27.828 -0.054 -0.343 1.00 72.19 197 LYS A CA 1
ATOM 1661 C C . LYS A 1 197 ? 29.281 -0.398 -0.014 1.00 72.19 197 LYS A C 1
ATOM 1663 O O . LYS A 1 197 ? 29.516 -1.343 0.732 1.00 72.19 197 LYS A O 1
ATOM 1668 N N . ASP A 1 198 ? 30.241 0.291 -0.626 1.00 67.81 198 ASP A N 1
ATOM 1669 C CA . ASP A 1 198 ? 31.664 0.091 -0.391 1.00 67.81 198 ASP A CA 1
ATOM 1670 C C . ASP A 1 198 ? 31.967 0.073 1.113 1.00 67.81 198 ASP A C 1
ATOM 1672 O O . ASP A 1 198 ? 31.309 0.748 1.905 1.00 67.81 198 ASP A O 1
ATOM 1676 N N . THR A 1 199 ? 32.917 -0.776 1.518 1.00 74.00 199 THR A N 1
ATOM 1677 C CA . THR A 1 199 ? 33.315 -1.033 2.921 1.00 74.00 199 THR A CA 1
ATOM 1678 C C . THR A 1 199 ? 32.287 -1.761 3.799 1.00 74.00 199 THR A C 1
ATOM 1680 O O . THR A 1 199 ? 32.568 -2.048 4.962 1.00 74.00 199 THR A O 1
ATOM 1683 N N . GLN A 1 200 ? 31.117 -2.131 3.265 1.00 79.81 200 GLN A N 1
ATOM 1684 C CA . GLN A 1 200 ? 30.115 -2.884 4.022 1.00 79.81 200 GLN A CA 1
ATOM 1685 C C . GLN A 1 200 ? 30.272 -4.397 3.852 1.00 79.81 200 GLN A C 1
ATOM 1687 O O . GLN A 1 200 ? 30.499 -4.907 2.752 1.00 79.81 200 GLN A O 1
ATOM 1692 N N . ILE A 1 201 ? 30.020 -5.124 4.941 1.00 83.88 201 ILE A N 1
ATOM 1693 C CA . ILE A 1 201 ? 29.809 -6.573 4.939 1.00 83.88 201 ILE A CA 1
ATOM 1694 C C . ILE A 1 201 ? 28.339 -6.828 5.263 1.00 83.88 201 ILE A C 1
ATOM 1696 O O . ILE A 1 201 ? 27.832 -6.393 6.295 1.00 83.88 201 ILE A O 1
ATOM 1700 N N . HIS A 1 202 ? 27.629 -7.500 4.362 1.00 83.44 202 HIS A N 1
ATOM 1701 C CA . HIS A 1 202 ? 26.247 -7.926 4.573 1.00 83.44 202 HIS A CA 1
ATOM 1702 C C . HIS A 1 202 ? 26.249 -9.407 4.930 1.00 83.44 202 HIS A C 1
ATOM 1704 O O . HIS A 1 202 ? 26.733 -10.219 4.144 1.00 83.44 202 HIS A O 1
ATOM 1710 N N . GLU A 1 203 ? 25.711 -9.747 6.098 1.00 88.88 203 GLU A N 1
ATOM 1711 C CA . GLU A 1 203 ? 25.616 -11.121 6.588 1.00 88.88 203 GLU A CA 1
ATOM 1712 C C . GLU A 1 203 ? 24.164 -11.451 6.940 1.00 88.88 203 GLU A C 1
ATOM 1714 O O . GLU A 1 203 ? 23.505 -10.691 7.654 1.00 88.88 203 GLU A O 1
ATOM 1719 N N . PHE A 1 204 ? 23.641 -12.545 6.387 1.00 90.69 204 PHE A N 1
ATOM 1720 C CA . PHE A 1 204 ? 22.278 -13.002 6.647 1.00 90.69 204 PHE A CA 1
ATOM 1721 C C . PHE A 1 204 ? 22.104 -14.489 6.331 1.00 90.69 204 PHE A C 1
ATOM 1723 O O . PHE A 1 204 ? 22.842 -15.076 5.540 1.00 90.69 204 PHE A O 1
ATOM 1730 N N . LYS A 1 205 ? 21.077 -15.084 6.933 1.00 91.12 205 LYS A N 1
ATOM 1731 C CA . LYS A 1 205 ? 20.678 -16.478 6.776 1.00 91.12 205 LYS A CA 1
ATOM 1732 C C . LYS A 1 205 ? 19.244 -16.563 6.270 1.00 91.12 205 LYS A C 1
ATOM 1734 O O . LYS A 1 205 ? 18.371 -15.820 6.719 1.00 91.12 205 LYS A O 1
ATOM 1739 N N . ILE A 1 206 ? 18.972 -17.463 5.335 1.00 90.56 206 ILE A N 1
ATOM 1740 C CA . ILE A 1 206 ? 17.644 -17.638 4.740 1.00 90.56 206 ILE A CA 1
ATOM 1741 C C . ILE A 1 206 ? 17.297 -19.124 4.758 1.00 90.56 206 ILE A C 1
ATOM 1743 O O . ILE A 1 206 ? 18.035 -19.928 4.204 1.00 90.56 206 ILE A O 1
ATOM 1747 N N . CYS A 1 207 ? 16.169 -19.493 5.371 1.00 90.88 207 CYS A N 1
ATOM 1748 C CA . CYS A 1 207 ? 15.693 -20.878 5.335 1.00 90.88 207 CYS A CA 1
ATOM 1749 C C . CYS A 1 207 ? 15.339 -21.318 3.907 1.00 90.88 207 CYS A C 1
ATOM 1751 O O . CYS A 1 207 ? 14.944 -20.490 3.083 1.00 90.88 207 CYS A O 1
ATOM 1753 N N . GLU A 1 208 ? 15.398 -22.623 3.649 1.00 89.19 208 GLU A N 1
ATOM 1754 C CA . GLU A 1 208 ? 15.082 -23.249 2.355 1.00 89.19 208 GLU A CA 1
ATOM 1755 C C . GLU A 1 208 ? 13.780 -22.722 1.721 1.00 89.19 208 GLU A C 1
ATOM 1757 O O . GLU A 1 208 ? 13.779 -22.194 0.610 1.00 89.19 208 GLU A O 1
ATOM 1762 N N . ARG A 1 209 ? 12.674 -22.704 2.479 1.00 88.19 209 ARG A N 1
ATOM 1763 C CA . ARG A 1 209 ? 11.378 -22.182 2.001 1.00 88.19 209 ARG A CA 1
ATOM 1764 C C . ARG A 1 209 ? 11.464 -20.738 1.494 1.00 88.19 209 ARG A C 1
ATOM 1766 O O . ARG A 1 209 ? 10.782 -20.350 0.542 1.00 88.19 209 ARG A O 1
ATOM 1773 N N . CYS A 1 210 ? 12.240 -19.900 2.176 1.00 86.94 210 CYS A N 1
ATOM 1774 C CA . CYS A 1 210 ? 12.419 -18.508 1.786 1.00 86.94 210 CYS A CA 1
ATOM 1775 C C . CYS A 1 210 ? 13.374 -18.375 0.599 1.00 86.94 210 CYS A C 1
ATOM 1777 O O . CYS A 1 210 ? 13.125 -17.525 -0.254 1.00 86.94 210 CYS A O 1
ATOM 1779 N N . TYR A 1 211 ? 14.402 -19.222 0.516 1.00 91.38 211 TYR A N 1
ATOM 1780 C CA . TYR A 1 211 ? 15.273 -19.327 -0.650 1.00 91.38 211 TYR A CA 1
ATOM 1781 C C . TYR A 1 211 ? 14.458 -19.658 -1.907 1.00 91.38 211 TYR A C 1
ATOM 1783 O O . TYR A 1 211 ? 14.470 -18.863 -2.846 1.00 91.38 211 TYR A O 1
ATOM 1791 N N . ASP A 1 212 ? 13.643 -20.717 -1.882 1.00 86.12 212 ASP A N 1
ATOM 1792 C CA . ASP A 1 212 ? 12.798 -21.138 -3.011 1.00 86.12 212 ASP A CA 1
ATOM 1793 C C . ASP A 1 212 ? 11.877 -20.024 -3.504 1.00 86.12 212 ASP A C 1
ATOM 1795 O O . ASP A 1 212 ? 11.647 -19.837 -4.702 1.00 86.12 212 ASP A O 1
ATOM 1799 N N . ARG A 1 213 ? 11.326 -19.252 -2.565 1.00 84.19 213 ARG A N 1
ATOM 1800 C CA . ARG A 1 213 ? 10.460 -18.118 -2.886 1.00 84.19 213 ARG A CA 1
ATOM 1801 C C . ARG A 1 213 ? 11.227 -16.978 -3.554 1.00 84.19 213 ARG A C 1
ATOM 1803 O O . ARG A 1 213 ? 10.665 -16.323 -4.428 1.00 84.19 213 ARG A O 1
ATOM 1810 N N . ILE A 1 214 ? 12.463 -16.722 -3.130 1.00 85.06 214 ILE A N 1
ATOM 1811 C CA . ILE A 1 214 ? 1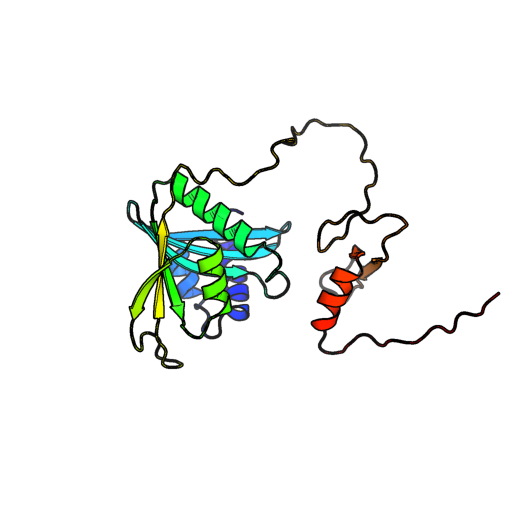3.307 -15.648 -3.665 1.00 85.06 214 ILE A CA 1
ATOM 1812 C C . ILE A 1 214 ? 13.812 -16.010 -5.059 1.00 85.06 214 ILE A C 1
ATOM 1814 O O . ILE A 1 214 ? 13.699 -15.195 -5.970 1.00 85.06 214 ILE A O 1
ATOM 1818 N N . VAL A 1 215 ? 14.307 -17.232 -5.261 1.00 89.19 215 VAL A N 1
ATOM 1819 C CA . VAL A 1 215 ? 14.894 -17.634 -6.550 1.00 89.19 215 VAL A CA 1
ATOM 1820 C C . VAL A 1 215 ? 13.868 -17.708 -7.679 1.00 89.19 215 VAL A C 1
ATOM 1822 O O . VAL A 1 215 ? 14.219 -17.485 -8.833 1.00 89.19 215 VAL A O 1
ATOM 1825 N N . LYS A 1 216 ? 12.582 -17.913 -7.360 1.00 83.81 216 LYS A N 1
ATOM 1826 C CA . LYS A 1 216 ? 11.467 -17.784 -8.319 1.00 83.81 216 LYS A CA 1
ATOM 1827 C C . LYS A 1 216 ? 11.301 -16.373 -8.888 1.00 83.81 216 LYS A C 1
ATOM 1829 O O . LYS A 1 216 ? 10.613 -16.211 -9.888 1.00 83.81 216 LYS A O 1
ATOM 1834 N N . GLN A 1 217 ? 11.872 -15.359 -8.239 1.00 81.62 217 GLN A N 1
ATOM 1835 C CA . GLN A 1 217 ? 11.825 -13.969 -8.698 1.00 81.62 217 GLN A CA 1
ATOM 1836 C C . GLN A 1 217 ? 13.044 -13.584 -9.543 1.00 81.62 217 GLN A C 1
ATOM 1838 O O . GLN A 1 217 ? 13.098 -12.462 -10.039 1.00 81.62 217 GLN A O 1
ATOM 1843 N N . PHE A 1 218 ? 14.041 -14.463 -9.679 1.00 86.00 218 PHE A N 1
ATOM 1844 C CA . PHE A 1 218 ? 15.225 -14.152 -10.471 1.00 86.00 218 PHE A CA 1
ATOM 1845 C C . PHE A 1 218 ? 14.895 -14.205 -11.959 1.00 86.00 218 PHE A C 1
ATOM 1847 O O . PHE A 1 218 ? 14.243 -15.135 -12.427 1.00 86.00 218 PHE A O 1
ATOM 1854 N N . GLU A 1 219 ? 15.406 -13.230 -12.708 1.00 82.75 219 GLU A N 1
ATOM 1855 C CA . GLU A 1 219 ? 15.348 -13.238 -14.173 1.00 82.75 219 GLU A CA 1
ATOM 1856 C C . GLU A 1 219 ? 16.119 -14.433 -14.755 1.00 82.75 219 GLU A C 1
ATOM 1858 O O . GLU A 1 219 ? 15.707 -15.034 -15.743 1.00 82.75 219 GLU A O 1
ATOM 1863 N N . ILE A 1 220 ? 17.210 -14.821 -14.089 1.00 87.06 220 ILE A N 1
ATOM 1864 C CA . ILE A 1 220 ? 18.002 -16.006 -14.410 1.00 87.06 220 ILE A CA 1
ATOM 1865 C C . ILE A 1 220 ? 17.970 -16.934 -13.199 1.00 87.06 220 ILE A C 1
ATOM 1867 O O . ILE A 1 220 ? 18.461 -16.584 -12.123 1.00 87.06 220 ILE A O 1
ATOM 1871 N N . SER A 1 221 ? 17.398 -18.125 -13.368 1.00 87.69 221 SER A N 1
ATOM 1872 C CA . SER A 1 221 ? 17.338 -19.118 -12.296 1.00 87.69 221 SER A CA 1
ATOM 1873 C C . SER A 1 221 ? 18.741 -19.557 -11.846 1.00 87.69 221 SER A C 1
ATOM 1875 O O . SER A 1 221 ? 19.669 -19.592 -12.661 1.00 87.69 221 SER A O 1
ATOM 1877 N N . PRO A 1 222 ? 18.919 -19.931 -10.565 1.00 88.69 222 PRO A N 1
ATOM 1878 C CA . PRO A 1 222 ? 20.181 -20.480 -10.087 1.00 88.69 222 PRO A CA 1
ATOM 1879 C C . PRO A 1 222 ? 20.598 -21.706 -10.901 1.00 88.69 222 PRO A C 1
ATOM 1881 O O . PRO A 1 222 ? 19.787 -22.587 -11.188 1.00 88.69 222 PRO A O 1
ATOM 1884 N N . LYS A 1 223 ? 21.885 -21.793 -11.239 1.00 92.56 223 LYS A N 1
ATOM 1885 C CA . LYS A 1 223 ? 22.446 -23.000 -11.845 1.00 92.56 223 LYS A CA 1
ATOM 1886 C C . LYS A 1 223 ? 22.474 -24.117 -10.799 1.00 92.56 223 LYS A C 1
ATOM 1888 O O . LYS A 1 223 ? 23.182 -24.000 -9.802 1.00 92.56 223 LYS A O 1
ATOM 1893 N N . VAL A 1 224 ? 21.755 -25.206 -11.057 1.00 89.06 224 VAL A N 1
ATOM 1894 C CA . VAL A 1 224 ? 21.761 -26.410 -10.215 1.00 89.06 224 VAL A CA 1
ATOM 1895 C C . VAL A 1 224 ? 22.780 -27.403 -10.774 1.00 89.06 224 VAL A C 1
ATOM 1897 O O . VAL A 1 224 ? 22.859 -27.611 -11.982 1.00 89.06 224 VAL A O 1
ATOM 1900 N N . THR A 1 225 ? 23.617 -27.977 -9.914 1.00 89.06 225 THR A N 1
ATOM 1901 C CA . THR A 1 225 ? 24.545 -29.064 -10.267 1.00 89.06 225 THR A CA 1
ATOM 1902 C C . THR A 1 225 ? 24.368 -30.169 -9.240 1.00 89.06 225 THR A C 1
ATOM 1904 O O . THR A 1 225 ? 24.521 -29.915 -8.047 1.00 89.06 225 THR A O 1
ATOM 1907 N N . GLU A 1 226 ? 24.028 -31.372 -9.695 1.00 85.75 226 GLU A N 1
ATOM 1908 C CA . GLU A 1 226 ? 23.910 -32.534 -8.817 1.00 85.75 226 GLU A CA 1
ATOM 1909 C C . GLU A 1 226 ? 25.292 -32.894 -8.264 1.00 85.75 226 GLU A C 1
ATOM 1911 O O . GLU A 1 226 ? 26.257 -33.064 -9.013 1.00 85.75 226 GLU A O 1
ATOM 1916 N N . LYS A 1 227 ? 25.403 -32.987 -6.938 1.00 78.19 227 LYS A N 1
ATOM 1917 C CA . LYS A 1 227 ? 26.559 -33.613 -6.300 1.00 78.19 227 LYS A CA 1
ATOM 1918 C C . LYS A 1 227 ? 26.254 -35.100 -6.185 1.00 78.19 227 LYS A C 1
ATOM 1920 O O . LYS A 1 227 ? 25.347 -35.477 -5.455 1.00 78.19 227 LYS A O 1
ATOM 1925 N N . SER A 1 228 ? 27.009 -35.934 -6.891 1.00 59.53 228 SER A N 1
ATOM 1926 C CA . SER A 1 228 ? 27.003 -37.375 -6.649 1.00 59.53 228 SER A CA 1
ATOM 1927 C C . SER A 1 228 ? 27.537 -37.633 -5.242 1.00 59.53 228 SER A C 1
ATOM 1929 O O . SER A 1 228 ? 28.682 -37.273 -4.949 1.00 59.53 228 SER A O 1
ATOM 1931 N N . GLU A 1 229 ? 26.727 -38.237 -4.378 1.00 61.78 229 GLU A N 1
ATOM 1932 C CA . GLU A 1 229 ? 27.204 -38.740 -3.094 1.00 61.78 229 GLU A CA 1
ATOM 1933 C C . GLU A 1 229 ? 28.264 -39.812 -3.367 1.00 61.78 229 GLU A C 1
ATOM 1935 O O . GLU A 1 229 ? 27.973 -40.883 -3.902 1.00 61.78 229 GLU A O 1
ATOM 1940 N N . ILE A 1 230 ? 29.520 -39.518 -3.031 1.00 52.44 230 ILE A N 1
ATOM 1941 C CA . ILE A 1 230 ? 30.502 -40.579 -2.833 1.00 52.44 230 ILE A CA 1
ATOM 1942 C C . ILE A 1 230 ? 30.079 -41.227 -1.519 1.00 52.44 230 ILE A C 1
ATOM 1944 O O . ILE A 1 230 ? 30.345 -40.681 -0.452 1.00 52.44 230 ILE A O 1
ATOM 1948 N N . LEU A 1 231 ? 29.357 -42.345 -1.613 1.00 49.62 231 LEU A N 1
ATOM 1949 C CA . LEU A 1 231 ? 29.134 -43.244 -0.487 1.00 49.62 231 LEU A CA 1
ATOM 1950 C C . LEU A 1 231 ? 30.513 -43.740 -0.028 1.00 49.62 231 LEU A C 1
ATOM 1952 O O . LEU A 1 231 ? 31.084 -44.646 -0.636 1.00 49.62 231 LEU A O 1
ATOM 1956 N N . SER A 1 232 ? 31.074 -43.069 0.977 1.00 46.22 232 SER A N 1
ATOM 1957 C CA . SER A 1 232 ? 32.253 -43.493 1.734 1.00 46.22 232 SER A CA 1
ATOM 1958 C C . SER A 1 232 ? 31.833 -44.279 2.963 1.00 46.22 232 SER A C 1
ATOM 1960 O O . SER A 1 232 ? 30.962 -43.744 3.688 1.00 46.22 232 SER A O 1
#

Nearest PDB structures (foldseek):
  2cnt-assembly4_D  TM=9.452E-01  e=1.198E-13  Salmonella enterica subsp. enterica serovar Typhimurium str. LT2
  5isv-assembly2_B  TM=8.893E-01  e=4.666E-13  Escherichia coli O157:H7
  1tiq-assembly2_B  TM=8.800E-01  e=5.280E-11  Bacillus subtilis
  1tiq-assembly1_A  TM=8.786E-01  e=1.938E-10  Bacillus subtilis
  2fia-assembly1_A  TM=8.473E-01  e=2.073E-07  Enterococcus faecalis V583

Mean predicted aligned error: 14.66 Å

Foldseek 3Di:
DAWDDPVCLVVQQVQQVQFDPDGDDSVRSVVQSPDPQKTKDFDDDPHHTFWIWIKGDDAQEIETEDTGGHPVCPPLCVSVVRVVVVLVVSVVVNHFKYKYKDWPVPVVVVVVCVVNAKDFPDKDQQPDVVVRTIITIIMHTSDPPVPPDDPVPPDDPPPDDDDDDDDFAAAPRNRHTDDPPFDKDWDWDADDPPDPQHPDIDTGIHTPVRVVVVQVPDPDHDDDDDDDDPPD